Protein AF-A0A812RWU7-F1 (afdb_monomer_lite)

Foldseek 3Di:
DDDDDDDDDDDDDDDDDDPPDPPPPVVVVVVVVVVVVVVVPPPPPPPDPQPAAELDLFQWKWWFKKQLLLADDQSNFDAIAGQATATRPPPRYPHFQAAAPDLDFDQFADPRHCRGPLNVDSVSRNVSSCCRSVRGVRRQQANYNVRRRVLSSVQVPVLRVQSRVQVVVDSDLVSSVVSCVVVVFAFSDADPNSRMTITIKGWEADPVRGTRMHGDHSVCSCPPRNYPPPDPDPDDQPDPAFAADPPDWTAFDDWQVSCPPHHQFRIAPNSRTTHNDDPPPPD

Radius of gyration: 32.07 Å; chains: 1; bounding box: 105×78×92 Å

Secondary structure (DSSP, 8-state):
------------------SSSSSSSHHHHHHHHHHHHHTTSSS--S----PPB--TT-SEEEEEEEE-SBSSGGGB-SS-EEEEEEE--TTTBS---B--S--PPPSS--GGGTTSGGGGSHHHHHHHHHHIIIIIGGGB--SSHHHHHHHHHHHHHHHHHHHHHHHTT---HHHHHHHHHHTT--EEEEETTTTEEEEEEEEEE-TTS-EEEEE--GGGHHHHS----------PPPPTT----TTS--SB-SSGGGGTTSTT--EE-SSSBEESPPP----

Sequence (283 aa):
MVQAVAPNGNPAWRRRICVFCSAAIVLVSATILGVVIWEAQNADDSETMKKPMSCGSAALCGVLALESGLGSGLYHHAEPSVHGLWPETPPYGSSRCIHPKSKVAPSSLPSCYRNQEAAKDPEHEKEFVDHEWTKHGSCAGTSNGKNYFQQICNMSEEPLKVIAAGLKKSHDLHALVSELENSNFSVHEIDPEFGQIMLSACAVADANGNYVWKLVAEANFNESCSSGGPTPSPPAPPTPGASCQAGLRGPTCQTDADCKNVAGCVRCAHSGYCTDQPISVVV

pLDDT: mean 81.94, std 20.7, range [36.47, 98.88]

Structure (mmCIF, N/CA/C/O backbone):
data_AF-A0A812RWU7-F1
#
_entry.id   AF-A0A812RWU7-F1
#
loop_
_atom_site.group_PDB
_atom_site.id
_atom_site.type_symbol
_atom_site.label_atom_id
_atom_site.label_alt_id
_atom_site.label_comp_id
_atom_site.label_asym_id
_atom_site.label_entity_id
_atom_site.label_seq_id
_atom_site.pdbx_PDB_ins_code
_atom_site.Cartn_x
_atom_site.Cartn_y
_atom_site.Cartn_z
_atom_site.occupancy
_atom_site.B_iso_or_equiv
_atom_site.auth_seq_id
_atom_site.auth_comp_id
_atom_site.auth_asym_id
_atom_site.auth_atom_id
_atom_site.pdbx_PDB_model_num
ATOM 1 N N . MET A 1 1 ? -71.326 -58.576 69.550 1.00 44.56 1 MET A N 1
ATOM 2 C CA . MET A 1 1 ? -70.207 -58.402 68.600 1.00 44.56 1 MET A CA 1
ATOM 3 C C . MET A 1 1 ? -69.945 -56.915 68.484 1.00 44.56 1 MET A C 1
ATOM 5 O O . MET A 1 1 ? -70.886 -56.155 68.308 1.00 44.56 1 MET A O 1
ATOM 9 N N . VAL A 1 2 ? -68.711 -56.527 68.782 1.00 36.47 2 VAL A N 1
ATOM 10 C CA . VAL A 1 2 ? -68.264 -55.162 69.081 1.00 36.47 2 VAL A CA 1
ATOM 11 C C . VAL A 1 2 ? -67.662 -54.536 67.827 1.00 36.47 2 VAL A C 1
ATOM 13 O O . VAL A 1 2 ? -66.992 -55.245 67.087 1.00 36.47 2 VAL A O 1
ATOM 16 N N . GLN A 1 3 ? -67.858 -53.220 67.697 1.00 37.31 3 GLN A N 1
ATOM 17 C CA . GLN A 1 3 ? -66.973 -52.175 67.145 1.00 37.31 3 GLN A CA 1
ATOM 18 C C . GLN A 1 3 ? -67.728 -51.281 66.153 1.00 37.31 3 GLN A C 1
ATOM 20 O O . GLN A 1 3 ? -68.468 -51.784 65.321 1.00 37.31 3 GLN A O 1
ATOM 25 N N . ALA A 1 4 ? -67.520 -49.971 66.068 1.00 39.91 4 ALA A N 1
ATOM 26 C CA . ALA A 1 4 ? -67.162 -48.862 66.964 1.00 39.91 4 ALA A CA 1
ATOM 27 C C . ALA A 1 4 ? -67.015 -47.653 66.014 1.00 39.91 4 ALA A C 1
ATOM 29 O O . ALA A 1 4 ? -66.612 -47.804 64.863 1.00 39.91 4 ALA A O 1
ATOM 30 N N . VAL A 1 5 ? -67.382 -46.468 66.490 1.00 51.12 5 VAL A N 1
ATOM 31 C CA . VAL A 1 5 ?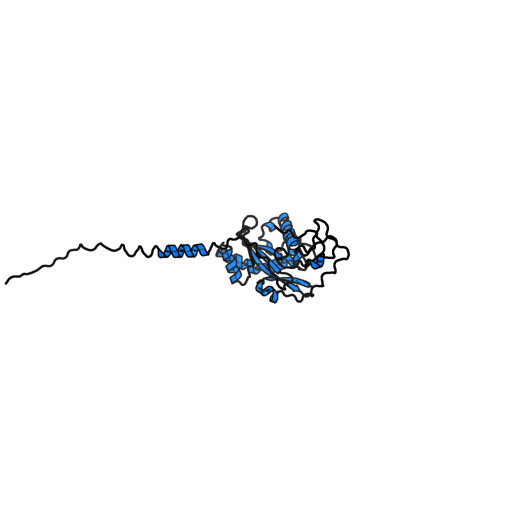 -67.540 -45.218 65.731 1.00 51.12 5 VAL A CA 1
ATOM 32 C C . VAL A 1 5 ? -66.280 -44.335 65.812 1.00 51.12 5 VAL A C 1
ATOM 34 O O . VAL A 1 5 ? -65.762 -44.185 66.913 1.00 51.12 5 VAL A O 1
ATOM 37 N N . ALA A 1 6 ? -65.920 -43.684 64.682 1.00 41.06 6 ALA A N 1
ATOM 38 C CA . ALA A 1 6 ? -65.148 -42.421 64.497 1.00 41.06 6 ALA A CA 1
ATOM 39 C C . ALA A 1 6 ? -63.687 -42.359 65.055 1.00 41.06 6 ALA A C 1
ATOM 41 O O . ALA A 1 6 ? -63.347 -43.206 65.873 1.00 41.06 6 ALA A O 1
ATOM 42 N N . PRO A 1 7 ? -62.797 -41.390 64.678 1.00 51.81 7 PRO A N 1
ATOM 43 C CA . PRO A 1 7 ? -63.091 -40.056 64.127 1.00 51.81 7 PRO A CA 1
ATOM 44 C C . PRO A 1 7 ? -62.123 -39.436 63.084 1.00 51.81 7 PRO A C 1
ATOM 46 O O . PRO A 1 7 ? -61.056 -39.947 62.754 1.00 51.81 7 PRO A O 1
ATOM 49 N N . ASN A 1 8 ? -62.544 -38.250 62.624 1.00 46.44 8 ASN A N 1
ATOM 50 C CA . ASN A 1 8 ? -61.752 -37.181 62.013 1.00 46.44 8 ASN A CA 1
ATOM 51 C C . ASN A 1 8 ? -60.437 -36.901 62.757 1.00 46.44 8 ASN A C 1
ATOM 53 O O . ASN A 1 8 ? -60.432 -36.715 63.973 1.00 46.44 8 ASN A O 1
ATOM 57 N N . GLY A 1 9 ? -59.357 -36.727 61.997 1.00 39.16 9 GLY A N 1
ATOM 58 C CA . GLY A 1 9 ? -58.088 -36.208 62.493 1.00 39.16 9 GLY A CA 1
ATOM 59 C C . GLY A 1 9 ? -57.216 -35.734 61.338 1.00 39.16 9 GLY A C 1
ATOM 60 O O . GLY A 1 9 ? -56.693 -36.539 60.577 1.00 39.16 9 GLY A O 1
ATOM 61 N N . ASN A 1 10 ? -57.069 -34.419 61.213 1.00 47.62 10 ASN A N 1
ATOM 62 C CA . ASN A 1 10 ? -56.035 -33.791 60.403 1.00 47.62 10 ASN A CA 1
ATOM 63 C C . ASN A 1 10 ? -54.772 -33.666 61.271 1.00 47.62 10 ASN A C 1
ATOM 65 O O . ASN A 1 10 ? -54.868 -33.123 62.375 1.00 47.62 10 ASN A O 1
ATOM 69 N N . PRO A 1 11 ? -53.602 -34.115 60.795 1.00 49.72 11 PRO A N 1
ATOM 70 C CA . PRO A 1 11 ? -52.379 -33.450 61.198 1.00 49.72 11 PRO A CA 1
ATOM 71 C C . PRO A 1 11 ? -51.493 -33.139 59.989 1.00 49.72 11 PRO A C 1
ATOM 73 O O . PRO A 1 11 ? -50.967 -34.016 59.301 1.00 49.72 11 PRO A O 1
ATOM 76 N N . ALA A 1 12 ? -51.244 -31.839 59.821 1.00 50.44 12 ALA A N 1
ATOM 77 C CA . ALA A 1 12 ? -49.951 -31.344 59.378 1.00 50.44 12 ALA A CA 1
ATOM 78 C C . ALA A 1 12 ? -48.824 -32.089 60.122 1.00 50.44 12 ALA A C 1
ATOM 80 O O . ALA A 1 12 ? -49.020 -32.518 61.254 1.00 50.44 12 ALA A O 1
ATOM 81 N N . TRP A 1 13 ? -47.647 -32.176 59.496 1.00 47.91 13 TRP A N 1
ATOM 82 C CA . TRP A 1 13 ? -46.439 -32.905 59.926 1.00 47.91 13 TRP A CA 1
ATOM 83 C C . TRP A 1 13 ? -46.302 -34.334 59.382 1.00 47.91 13 TRP A C 1
ATOM 85 O O . TRP A 1 13 ? -46.465 -35.312 60.102 1.00 47.91 13 TRP A O 1
ATOM 95 N N . ARG A 1 14 ? -45.865 -34.444 58.117 1.00 43.34 14 ARG A N 1
ATOM 96 C CA . ARG A 1 14 ? -44.733 -35.295 57.680 1.00 43.34 14 ARG A CA 1
ATOM 97 C C . ARG A 1 14 ? -44.538 -35.174 56.167 1.00 43.34 14 ARG A C 1
ATOM 99 O O . ARG A 1 14 ? -45.363 -35.657 55.405 1.00 43.34 14 ARG A O 1
ATOM 106 N N . ARG A 1 15 ? -43.416 -34.553 55.782 1.00 44.62 15 ARG A N 1
ATOM 107 C CA . ARG A 1 15 ? -42.550 -34.799 54.601 1.00 44.62 15 ARG A CA 1
ATOM 108 C C . ARG A 1 15 ? -41.834 -33.500 54.205 1.00 44.62 15 ARG A C 1
ATOM 110 O O . ARG A 1 15 ? -42.039 -32.937 53.142 1.00 44.62 15 ARG A O 1
ATOM 117 N N . ARG A 1 16 ? -40.941 -33.040 55.085 1.00 52.56 16 ARG A N 1
ATOM 118 C CA . ARG A 1 16 ? -39.633 -32.562 54.625 1.00 52.56 16 ARG A CA 1
ATOM 119 C C . ARG A 1 16 ? -38.790 -33.820 54.493 1.00 52.56 16 ARG A C 1
ATOM 121 O O . ARG A 1 16 ? -38.654 -34.503 55.499 1.00 52.56 16 ARG A O 1
ATOM 128 N N . ILE A 1 17 ? -38.344 -34.150 53.287 1.00 50.97 17 ILE A N 1
ATOM 129 C CA . ILE A 1 17 ? -37.172 -34.973 52.938 1.00 50.97 17 ILE A CA 1
ATOM 130 C C . ILE A 1 17 ? -37.224 -35.157 51.411 1.00 50.97 17 ILE A C 1
ATOM 132 O O . ILE A 1 17 ? -38.275 -35.485 50.868 1.00 50.97 17 ILE A O 1
ATOM 136 N N . CYS A 1 18 ? -36.076 -34.924 50.768 1.00 43.62 18 CYS A N 1
ATOM 137 C CA . CYS A 1 18 ? -35.767 -35.094 49.339 1.00 43.62 18 CYS A CA 1
ATOM 138 C C . CYS A 1 18 ? -36.104 -33.930 48.381 1.00 43.62 18 CYS A C 1
ATOM 140 O O . CYS A 1 18 ? -36.808 -34.113 47.399 1.00 43.62 18 CYS A O 1
ATOM 142 N N . VAL A 1 19 ? -35.488 -32.758 48.599 1.00 48.00 19 VAL A N 1
ATOM 143 C CA . VAL A 1 19 ? -35.219 -31.750 47.534 1.00 48.00 19 VAL A CA 1
ATOM 144 C C . VAL A 1 19 ? -33.703 -31.618 47.257 1.00 48.00 19 VAL A C 1
ATOM 146 O O . VAL A 1 19 ? -33.245 -30.680 46.627 1.00 48.00 19 VAL A O 1
ATOM 149 N N . PHE A 1 20 ? -32.882 -32.585 47.684 1.00 45.19 20 PHE A N 1
ATOM 150 C CA . PHE A 1 20 ? -31.414 -32.504 47.570 1.00 45.19 20 PHE A CA 1
ATOM 151 C C . PHE A 1 20 ? -30.767 -33.683 46.829 1.00 45.19 20 PHE A C 1
ATOM 153 O O . PHE A 1 20 ? -29.688 -34.126 47.201 1.00 45.19 20 PHE A O 1
ATOM 160 N N . CYS A 1 21 ? -31.392 -34.206 45.769 1.00 42.50 21 CYS A N 1
ATOM 161 C CA . CYS A 1 21 ? -30.742 -35.217 44.913 1.00 42.50 21 CYS A CA 1
ATOM 162 C C . CYS A 1 21 ? -30.837 -34.972 43.398 1.00 42.50 21 CYS A C 1
ATOM 164 O O . CYS A 1 21 ? -30.379 -35.814 42.639 1.00 42.50 21 CYS A O 1
ATOM 166 N N . SER A 1 22 ? -31.331 -33.815 42.941 1.00 46.38 22 SER A N 1
ATOM 167 C CA . SER A 1 22 ? -31.358 -33.494 41.498 1.00 46.38 22 SER A CA 1
ATOM 168 C C . SER A 1 22 ? -30.458 -32.322 41.093 1.00 46.38 22 SER A C 1
ATOM 170 O O . SER A 1 22 ? -30.330 -32.043 39.908 1.00 46.38 22 SER A O 1
ATOM 172 N N . ALA A 1 23 ? -29.790 -31.657 42.041 1.00 44.09 23 ALA A N 1
ATOM 173 C CA . ALA A 1 23 ? -28.912 -30.517 41.747 1.00 44.09 23 ALA A CA 1
ATOM 174 C C . ALA A 1 23 ? -27.428 -30.893 41.557 1.00 44.09 23 ALA A C 1
ATOM 176 O O . ALA A 1 23 ? -26.644 -30.064 41.111 1.00 44.09 23 ALA A O 1
ATOM 177 N N . ALA A 1 24 ? -27.025 -32.133 41.862 1.00 46.09 24 ALA A N 1
ATOM 178 C CA . ALA A 1 24 ? -25.613 -32.533 41.832 1.00 46.09 24 ALA A CA 1
ATOM 179 C C . ALA A 1 24 ? -25.139 -33.131 40.490 1.00 46.09 24 ALA A C 1
ATOM 181 O O . ALA A 1 24 ? -23.940 -33.269 40.289 1.00 46.09 24 ALA A O 1
ATOM 182 N N . ILE A 1 25 ? -26.043 -33.461 39.557 1.00 45.03 25 ILE A N 1
ATOM 183 C CA . ILE A 1 25 ? -25.668 -34.083 38.266 1.00 45.03 25 ILE A CA 1
ATOM 184 C C . ILE A 1 25 ? -25.582 -33.053 37.121 1.00 45.03 25 ILE A C 1
ATOM 186 O O . ILE A 1 25 ? -24.854 -33.257 36.152 1.00 45.03 25 ILE A O 1
ATOM 190 N N . VAL A 1 26 ? -26.228 -31.888 37.246 1.00 42.12 26 VAL A N 1
ATOM 191 C CA . VAL A 1 26 ? -26.187 -30.845 36.199 1.00 42.12 26 VAL A CA 1
ATOM 192 C C . VAL A 1 26 ? -24.926 -29.967 36.289 1.00 42.12 26 VAL A C 1
ATOM 194 O O . VAL A 1 26 ? -24.483 -29.423 35.283 1.00 42.12 26 VAL A O 1
ATOM 197 N N . LEU A 1 27 ? -24.277 -29.884 37.456 1.00 40.78 27 LEU A N 1
ATOM 198 C CA . LEU A 1 27 ? -23.109 -29.014 37.666 1.00 40.78 27 LEU A CA 1
ATOM 199 C C . LEU A 1 27 ? -21.762 -29.602 37.213 1.00 40.78 27 LEU A C 1
ATOM 201 O O . LEU A 1 27 ? -20.815 -28.846 37.037 1.00 40.78 27 LEU A O 1
ATOM 205 N N . VAL A 1 28 ? -21.665 -30.915 36.977 1.00 44.88 28 VAL A N 1
ATOM 206 C CA . VAL A 1 28 ? -20.410 -31.551 36.517 1.00 44.88 28 VAL A CA 1
ATOM 207 C C . VAL A 1 28 ? -20.332 -31.632 34.983 1.00 44.88 28 VAL A C 1
ATOM 209 O O . VAL A 1 28 ? -19.251 -31.727 34.415 1.00 44.88 28 VAL A O 1
ATOM 212 N N . SER A 1 29 ? -21.468 -31.522 34.288 1.00 44.19 29 SER A N 1
ATOM 213 C CA . SER A 1 29 ? -21.519 -31.621 32.820 1.00 44.19 29 SER A CA 1
ATOM 214 C C . SER A 1 29 ? -21.200 -30.292 32.118 1.00 44.19 29 SER A C 1
ATOM 216 O O . SER A 1 29 ? -20.668 -30.288 31.012 1.00 44.19 29 SER A O 1
ATOM 218 N N . ALA A 1 30 ? -21.491 -29.156 32.762 1.00 45.88 30 ALA A N 1
ATOM 219 C CA . ALA A 1 30 ? -21.254 -27.825 32.195 1.00 45.88 30 ALA A CA 1
ATOM 220 C C . ALA A 1 30 ? -19.789 -27.364 32.312 1.00 45.88 30 ALA A C 1
ATOM 222 O O . ALA A 1 30 ? -19.320 -26.587 31.486 1.00 45.88 30 ALA A O 1
ATOM 223 N N . THR A 1 31 ? -19.043 -27.861 33.300 1.00 46.97 31 THR A N 1
ATOM 224 C CA . THR A 1 31 ? -17.625 -27.521 33.480 1.00 46.97 31 THR A CA 1
ATOM 225 C C . THR A 1 31 ? -16.717 -28.307 32.538 1.00 46.97 31 THR A C 1
ATOM 227 O O . THR A 1 31 ? -15.771 -27.736 32.010 1.00 46.97 31 THR A O 1
ATOM 230 N N . ILE A 1 32 ? -17.032 -29.571 32.239 1.00 46.03 32 ILE A N 1
ATOM 231 C CA . ILE A 1 32 ? -16.231 -30.382 31.306 1.00 46.03 32 ILE A CA 1
ATOM 232 C C . ILE A 1 32 ? -16.418 -29.907 29.853 1.00 46.03 32 ILE A C 1
ATOM 234 O O . ILE A 1 32 ? -15.440 -29.845 29.117 1.00 46.03 32 ILE A O 1
ATOM 238 N N . LEU A 1 33 ? -17.622 -29.478 29.443 1.00 41.91 33 LEU A N 1
ATOM 239 C CA . LEU A 1 33 ? -17.806 -28.847 28.124 1.00 41.91 33 LEU A CA 1
ATOM 240 C C . LEU A 1 33 ? -17.191 -27.438 28.046 1.00 41.91 33 LEU A C 1
ATOM 242 O O . LEU A 1 33 ? -16.681 -27.062 26.997 1.00 41.91 33 LEU A O 1
ATOM 246 N N . GLY A 1 34 ? -17.220 -26.664 29.136 1.00 42.09 34 GLY A N 1
ATOM 247 C CA . GLY A 1 34 ? -16.633 -25.320 29.173 1.00 42.09 34 GLY A CA 1
ATOM 248 C C . GLY A 1 34 ? -15.104 -25.314 29.081 1.00 42.09 34 GLY A C 1
ATOM 249 O O . GLY A 1 34 ? -14.543 -24.443 28.427 1.00 42.09 34 GLY A O 1
ATOM 250 N N . VAL A 1 35 ? -14.431 -26.305 29.676 1.00 45.81 35 VAL A N 1
ATOM 251 C CA . VAL A 1 35 ? -12.963 -26.436 29.600 1.00 45.81 35 VAL A CA 1
ATOM 252 C C . VAL A 1 35 ? -12.520 -26.917 28.212 1.00 45.81 35 VAL A C 1
ATOM 254 O O . VAL A 1 35 ? -11.591 -26.353 27.645 1.00 45.81 35 VAL A O 1
ATOM 257 N N . VAL A 1 36 ? -13.248 -27.862 27.603 1.00 44.03 36 VAL A N 1
ATOM 258 C CA . VAL A 1 36 ? -12.905 -28.395 26.269 1.00 44.03 36 VAL A CA 1
ATOM 259 C C . VAL A 1 36 ? -13.154 -27.370 25.149 1.00 44.03 36 VAL A C 1
ATOM 261 O O . VAL A 1 36 ? -12.464 -27.398 24.134 1.00 44.03 36 VAL A O 1
ATOM 264 N N . ILE A 1 37 ? -14.104 -26.439 25.315 1.00 46.56 37 ILE A N 1
ATOM 265 C CA . ILE A 1 37 ? -14.346 -25.364 24.331 1.00 46.56 37 ILE A CA 1
ATOM 266 C C . ILE A 1 37 ? -13.348 -24.204 24.501 1.00 46.56 37 ILE A C 1
ATOM 268 O O . ILE A 1 37 ? -12.997 -23.569 23.510 1.00 46.56 37 ILE A O 1
ATOM 272 N N . TRP A 1 38 ? -12.834 -23.952 25.711 1.00 40.28 38 TRP A N 1
ATOM 273 C CA . TRP A 1 38 ? -11.862 -22.874 25.936 1.00 40.28 38 TRP A CA 1
ATOM 274 C C . TRP A 1 38 ? -10.438 -23.241 25.476 1.00 40.28 38 TRP A C 1
ATOM 276 O O . TRP A 1 38 ? -9.701 -22.382 24.999 1.00 40.28 38 TRP A O 1
ATOM 286 N N . GLU A 1 39 ? -10.053 -24.519 25.528 1.00 42.12 39 GLU A N 1
ATOM 287 C CA . GLU A 1 39 ? -8.730 -24.966 25.056 1.00 42.12 39 GLU A CA 1
ATOM 288 C C . GLU A 1 39 ? -8.605 -25.046 23.524 1.00 42.12 39 GLU A C 1
ATOM 290 O O . GLU A 1 39 ? -7.492 -25.065 23.006 1.00 42.12 39 GLU A O 1
ATOM 295 N N . ALA A 1 40 ? -9.713 -25.010 22.776 1.00 43.66 40 ALA A N 1
ATOM 296 C CA . ALA A 1 40 ? -9.679 -25.022 21.310 1.00 43.66 40 ALA A CA 1
ATOM 297 C C . ALA A 1 40 ? -9.405 -23.643 20.671 1.00 43.66 40 ALA A C 1
ATOM 299 O O . ALA A 1 40 ? -9.210 -23.574 19.461 1.00 43.66 40 ALA A O 1
ATOM 300 N N . GLN A 1 41 ? -9.390 -22.552 21.448 1.00 45.72 41 GLN A N 1
ATOM 301 C CA . GLN A 1 41 ? -9.174 -21.190 20.929 1.00 45.72 41 GLN A CA 1
ATOM 302 C C . GLN A 1 41 ? -7.757 -20.641 21.151 1.00 45.72 41 GLN A C 1
ATOM 304 O O . GLN A 1 41 ? -7.439 -19.600 20.596 1.00 45.72 41 GLN A O 1
ATOM 309 N N . ASN A 1 42 ? -6.899 -21.332 21.908 1.00 47.75 42 ASN A N 1
ATOM 310 C CA . ASN A 1 42 ? -5.575 -20.819 22.302 1.00 47.75 42 ASN A CA 1
ATOM 311 C C . ASN A 1 42 ? -4.399 -21.621 21.710 1.00 47.75 42 ASN A C 1
ATOM 313 O O . ASN A 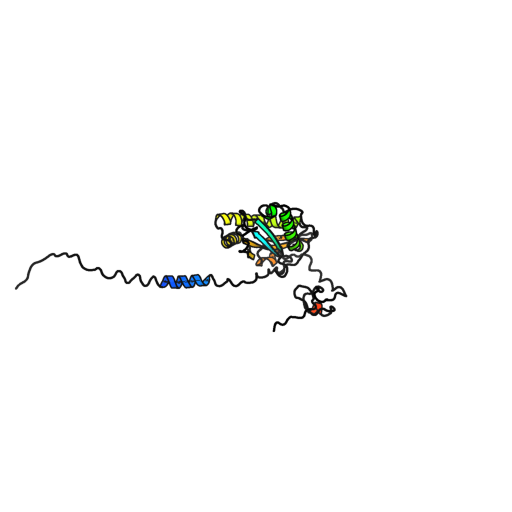1 42 ? -3.299 -21.600 22.255 1.00 47.75 42 ASN A O 1
ATOM 317 N N . ALA A 1 43 ? -4.628 -22.384 20.638 1.00 42.81 43 ALA A N 1
ATOM 318 C CA . ALA A 1 43 ? -3.630 -23.299 20.077 1.00 42.81 43 ALA A CA 1
ATOM 319 C C . ALA A 1 43 ? -2.979 -22.820 18.764 1.00 42.81 43 ALA A C 1
ATOM 321 O O . ALA A 1 43 ? -2.322 -23.629 18.116 1.00 42.81 43 ALA A O 1
ATOM 322 N N . ASP A 1 44 ? -3.123 -21.544 18.385 1.00 48.91 44 ASP A N 1
ATOM 323 C CA . ASP A 1 44 ? -2.516 -21.000 17.154 1.00 48.91 44 ASP A CA 1
ATOM 324 C C . ASP A 1 44 ? -1.664 -19.732 17.377 1.00 48.91 44 ASP A C 1
ATOM 326 O O . ASP A 1 44 ? -1.329 -19.031 16.432 1.00 48.91 44 ASP A O 1
ATOM 330 N N . ASP A 1 45 ? -1.223 -19.472 18.614 1.00 44.69 45 ASP A N 1
ATOM 331 C CA . ASP A 1 45 ? -0.256 -18.399 18.929 1.00 44.69 45 ASP A CA 1
ATOM 332 C C . ASP A 1 45 ? 1.205 -18.865 18.749 1.00 44.69 45 ASP A C 1
ATOM 334 O O . ASP A 1 45 ? 2.123 -18.455 19.463 1.00 44.69 45 ASP A O 1
ATOM 338 N N . SER A 1 46 ? 1.448 -19.765 17.793 1.00 46.06 46 SER A N 1
ATOM 339 C CA . SER A 1 46 ? 2.798 -19.934 17.266 1.00 46.06 46 SER A CA 1
ATOM 340 C C . SER A 1 46 ? 3.069 -18.708 16.409 1.00 46.06 46 SER A C 1
ATOM 342 O O . SER A 1 46 ? 2.331 -18.493 15.458 1.00 46.06 46 SER A O 1
ATOM 344 N N . GLU A 1 47 ? 4.121 -17.942 16.712 1.00 47.78 47 GLU A N 1
ATOM 345 C CA . GLU A 1 47 ? 4.702 -16.894 15.861 1.00 47.78 47 GLU A CA 1
ATOM 346 C C . GLU A 1 47 ? 5.001 -17.440 14.450 1.00 47.78 47 GLU A C 1
ATOM 348 O O . GLU A 1 47 ? 6.139 -17.742 14.079 1.00 47.78 47 GLU A O 1
ATOM 353 N N . THR A 1 48 ? 3.969 -17.631 13.634 1.00 44.94 48 THR A N 1
ATOM 354 C CA . THR A 1 48 ? 4.108 -17.949 12.229 1.00 44.94 48 THR A CA 1
ATOM 355 C C . THR A 1 48 ? 4.697 -16.704 11.615 1.00 44.94 48 THR A C 1
ATOM 357 O O . THR A 1 48 ? 4.028 -15.674 11.534 1.00 44.94 48 THR A O 1
ATOM 360 N N . MET A 1 49 ? 5.965 -16.783 11.208 1.00 51.28 49 MET A N 1
ATOM 361 C CA . MET A 1 49 ? 6.523 -15.804 10.288 1.00 51.28 49 MET A CA 1
ATOM 362 C C . MET A 1 49 ? 5.478 -15.540 9.204 1.00 51.28 49 MET A C 1
ATOM 364 O O . MET A 1 49 ? 5.040 -16.485 8.539 1.00 51.28 49 MET A O 1
ATOM 368 N N . LYS A 1 50 ? 5.049 -14.276 9.104 1.00 69.62 50 LYS A N 1
ATOM 369 C CA . LYS A 1 50 ? 4.058 -13.786 8.141 1.00 69.62 50 LYS A CA 1
ATOM 370 C C . LYS A 1 50 ? 4.343 -14.438 6.792 1.00 69.62 50 LYS A C 1
ATOM 372 O O . LYS A 1 50 ? 5.458 -14.336 6.272 1.00 69.62 50 LYS A O 1
ATOM 377 N N . LYS A 1 51 ? 3.390 -15.227 6.290 1.00 84.06 51 LYS A N 1
ATOM 378 C CA . LYS A 1 51 ? 3.602 -16.029 5.083 1.00 84.06 51 LYS A CA 1
ATOM 379 C C . LYS A 1 51 ? 3.861 -15.071 3.917 1.00 84.06 51 LYS A C 1
ATOM 381 O O . LYS A 1 51 ? 2.985 -14.259 3.639 1.00 84.06 51 LYS A O 1
ATOM 386 N N . PRO A 1 52 ? 4.986 -15.203 3.190 1.00 93.19 52 PRO A N 1
ATOM 387 C CA . PRO A 1 52 ? 5.251 -14.323 2.066 1.00 93.19 52 PRO A CA 1
ATOM 388 C C . PRO A 1 52 ? 4.129 -14.350 1.021 1.00 93.19 52 PRO A C 1
ATOM 390 O O . PRO A 1 52 ? 3.631 -15.430 0.672 1.00 93.19 52 PRO A O 1
ATOM 393 N N . MET A 1 53 ? 3.768 -13.186 0.479 1.00 95.25 53 MET A N 1
ATOM 394 C CA . MET A 1 53 ? 2.684 -13.071 -0.497 1.00 95.25 53 MET A CA 1
ATOM 395 C C . MET A 1 53 ? 3.045 -13.746 -1.830 1.00 95.25 53 MET A C 1
ATOM 397 O O . MET A 1 53 ? 4.107 -13.517 -2.432 1.00 95.25 53 MET A O 1
ATOM 401 N N . SER A 1 54 ? 2.125 -14.568 -2.343 1.00 95.12 54 SER A N 1
ATOM 402 C CA . SER A 1 54 ? 2.274 -15.210 -3.651 1.00 95.12 54 SER A CA 1
ATOM 403 C C . SER A 1 54 ? 1.531 -14.421 -4.727 1.00 95.12 54 SER A C 1
ATOM 405 O O . SER A 1 54 ? 0.308 -14.462 -4.804 1.00 95.12 54 SER A O 1
ATOM 407 N N . CYS A 1 55 ? 2.261 -13.731 -5.606 1.00 95.12 55 CYS A N 1
ATOM 408 C CA . CYS A 1 55 ? 1.662 -12.939 -6.681 1.00 95.12 55 CYS A CA 1
ATOM 409 C C . CYS A 1 55 ? 1.113 -13.788 -7.837 1.00 95.12 55 CYS A C 1
ATOM 411 O O . CYS A 1 55 ? 0.442 -13.257 -8.724 1.00 95.12 55 CYS A O 1
ATOM 413 N N . GLY A 1 56 ? 1.431 -15.087 -7.877 1.00 92.50 56 GLY A N 1
ATOM 414 C CA . GLY A 1 56 ? 1.127 -15.939 -9.022 1.00 92.50 56 GLY A CA 1
ATOM 415 C C . GLY A 1 56 ? 1.716 -15.366 -10.316 1.00 92.50 56 GLY A C 1
ATOM 416 O O . GLY A 1 56 ? 2.924 -15.157 -10.413 1.00 92.50 56 GLY A O 1
ATOM 417 N N . SER A 1 57 ? 0.872 -15.111 -11.315 1.00 91.25 57 SER A N 1
ATOM 418 C CA . SER A 1 57 ? 1.259 -14.501 -12.594 1.00 91.25 57 SER A CA 1
ATOM 419 C C . SER A 1 57 ? 1.182 -12.971 -12.617 1.00 91.25 57 SER A C 1
ATOM 421 O O . SER A 1 57 ? 1.543 -12.364 -13.631 1.00 91.25 57 SER A O 1
ATOM 423 N N . ALA A 1 58 ? 0.737 -12.319 -11.538 1.00 95.06 58 ALA A N 1
ATOM 424 C CA . ALA A 1 58 ? 0.779 -10.865 -11.450 1.00 95.06 58 ALA A CA 1
ATOM 425 C C . ALA A 1 58 ? 2.235 -10.384 -11.367 1.00 95.06 58 ALA A C 1
ATOM 427 O O . ALA A 1 58 ? 3.026 -10.868 -10.561 1.00 95.06 58 ALA A O 1
ATOM 428 N N . ALA A 1 59 ? 2.599 -9.400 -12.194 1.00 94.44 59 ALA A N 1
ATOM 429 C CA . ALA A 1 59 ? 3.950 -8.838 -12.168 1.00 94.44 59 ALA A CA 1
ATOM 430 C C . ALA A 1 59 ? 4.220 -8.043 -10.880 1.00 94.44 59 ALA A C 1
ATOM 432 O O . ALA A 1 59 ? 5.353 -8.014 -10.401 1.00 94.44 59 ALA A O 1
ATOM 433 N N . LEU A 1 60 ? 3.175 -7.406 -10.350 1.00 97.38 60 LEU A N 1
ATOM 434 C CA . LEU A 1 60 ? 3.180 -6.656 -9.105 1.00 97.38 60 LEU A CA 1
ATOM 435 C C . LEU A 1 60 ? 1.987 -7.083 -8.255 1.00 97.38 60 LEU A C 1
ATOM 437 O O . LEU A 1 60 ? 0.839 -6.999 -8.699 1.00 97.38 60 LEU A O 1
ATOM 441 N N . CYS A 1 61 ? 2.270 -7.496 -7.027 1.00 98.25 61 CYS A N 1
ATOM 442 C CA . CYS A 1 61 ? 1.294 -7.610 -5.957 1.00 98.25 61 CYS A CA 1
ATOM 443 C C . CYS A 1 61 ? 1.844 -7.030 -4.654 1.00 98.25 61 CYS A C 1
ATOM 445 O O . CYS A 1 61 ? 3.044 -6.746 -4.541 1.00 98.25 61 CYS A O 1
ATOM 447 N N . GLY A 1 62 ? 0.956 -6.797 -3.701 1.00 98.38 62 GLY A N 1
ATOM 448 C CA . GLY A 1 62 ? 1.337 -6.392 -2.368 1.00 98.38 62 GLY A CA 1
ATOM 449 C C . GLY A 1 62 ? 0.156 -6.038 -1.487 1.00 98.38 62 GLY A C 1
ATOM 450 O O . GLY A 1 62 ? -0.958 -6.496 -1.740 1.00 98.38 62 GLY A O 1
ATOM 451 N N . VAL A 1 63 ? 0.395 -5.206 -0.478 1.00 98.69 63 VAL A N 1
ATOM 452 C CA . VAL A 1 63 ? -0.633 -4.811 0.489 1.00 98.69 63 VAL A CA 1
ATOM 453 C C . VAL A 1 63 ? -0.900 -3.313 0.484 1.00 98.69 63 VAL A C 1
ATOM 455 O O . VAL A 1 63 ? 0.022 -2.507 0.401 1.00 98.69 63 VAL A O 1
ATOM 458 N N . LEU A 1 64 ? -2.169 -2.931 0.610 1.00 98.88 64 LEU A N 1
ATOM 459 C CA . LEU A 1 64 ? -2.562 -1.602 1.071 1.00 98.88 64 LEU A CA 1
ATOM 460 C C . LEU A 1 64 ? -2.661 -1.647 2.602 1.00 98.88 64 LEU A C 1
ATOM 462 O O . LEU A 1 64 ? -3.567 -2.290 3.130 1.00 98.88 64 LEU A O 1
ATOM 466 N N . ALA A 1 65 ? -1.749 -0.969 3.294 1.00 98.44 65 ALA A N 1
ATOM 467 C CA . ALA A 1 65 ? -1.722 -0.873 4.748 1.00 98.44 65 ALA A CA 1
ATOM 468 C C . ALA A 1 65 ? -2.568 0.315 5.229 1.00 98.44 65 ALA A C 1
ATOM 470 O O . ALA A 1 65 ? -2.349 1.467 4.831 1.00 98.44 65 ALA A O 1
ATOM 471 N N . LEU A 1 66 ? -3.542 0.022 6.089 1.00 98.50 66 LEU A N 1
ATOM 472 C CA . LEU A 1 66 ? -4.447 0.991 6.701 1.00 98.50 66 LEU A CA 1
ATOM 473 C C . LEU A 1 66 ? -4.306 0.926 8.217 1.00 98.50 66 LEU A C 1
ATOM 475 O O . LEU A 1 66 ? -4.266 -0.157 8.793 1.00 98.50 66 LEU A O 1
ATOM 479 N N . GLU A 1 67 ? -4.283 2.076 8.871 1.00 97.81 67 GLU A N 1
ATOM 480 C CA . GLU A 1 67 ? -4.250 2.169 10.325 1.00 97.81 67 GLU A CA 1
ATOM 481 C C . GLU A 1 67 ? -5.668 2.341 10.854 1.00 97.81 67 GLU A C 1
ATOM 483 O O . GLU A 1 67 ? -6.413 3.222 10.421 1.00 97.81 67 GLU A O 1
ATOM 488 N N . SER A 1 68 ? -6.040 1.516 11.828 1.00 97.50 68 SER A N 1
ATOM 489 C CA . SER A 1 68 ? -7.340 1.632 12.493 1.00 97.50 68 SER A CA 1
ATOM 490 C C . SER A 1 68 ? -7.407 2.783 13.502 1.00 97.50 68 SER A C 1
ATOM 492 O O . SER A 1 68 ? -8.502 3.157 13.910 1.00 97.50 68 SER A O 1
ATOM 494 N N . GLY A 1 69 ? -6.255 3.306 13.936 1.00 96.06 69 GLY A N 1
ATOM 495 C CA . GLY A 1 69 ? -6.142 4.250 15.054 1.00 96.06 69 GLY A CA 1
ATOM 496 C C . GLY A 1 69 ? -6.138 3.591 16.438 1.00 96.06 69 GLY A C 1
ATOM 497 O O . GLY A 1 69 ? -5.923 4.259 17.449 1.00 96.06 69 GLY A O 1
ATOM 498 N N . LEU A 1 70 ? -6.326 2.267 16.504 1.00 96.44 70 LEU A N 1
ATOM 499 C CA . LEU A 1 70 ? -6.286 1.485 17.746 1.00 96.44 70 LEU A CA 1
ATOM 500 C C . LEU A 1 70 ? -4.860 1.126 18.195 1.00 96.44 70 LEU A C 1
ATOM 502 O O . LEU A 1 70 ? -4.697 0.514 19.249 1.00 96.44 70 LEU A O 1
ATOM 506 N N . GLY A 1 71 ? -3.845 1.482 17.402 1.00 94.56 71 GLY A N 1
ATOM 507 C CA . GLY A 1 71 ? -2.442 1.247 17.725 1.00 94.56 71 GLY A CA 1
ATOM 508 C C . GLY A 1 71 ? -1.938 2.130 18.869 1.00 94.56 71 GLY A C 1
ATOM 509 O O . GLY A 1 71 ? -2.700 2.794 19.577 1.00 94.56 71 GLY A O 1
ATOM 510 N N . SER A 1 72 ? -0.618 2.151 19.041 1.00 91.81 72 SER A N 1
ATOM 511 C CA . SER A 1 72 ? 0.069 2.978 20.037 1.00 91.81 72 SER A CA 1
ATOM 512 C C . SER A 1 72 ? 0.971 4.035 19.388 1.00 91.81 72 SER A C 1
ATOM 514 O O . SER A 1 72 ? 1.340 3.934 18.217 1.00 91.81 72 SER A O 1
ATOM 516 N N . GLY A 1 73 ? 1.340 5.073 20.145 1.00 90.75 73 GLY A N 1
ATOM 517 C CA . GLY A 1 73 ? 2.245 6.122 19.664 1.00 90.75 73 GLY A CA 1
ATOM 518 C C . GLY A 1 73 ? 1.700 6.841 18.426 1.00 90.75 73 GLY A C 1
ATOM 519 O O . GLY A 1 73 ? 0.588 7.357 18.462 1.00 90.75 73 GLY A O 1
ATOM 520 N N . LEU A 1 74 ? 2.479 6.859 17.338 1.00 89.81 74 LEU A N 1
ATOM 521 C CA . LEU A 1 74 ? 2.099 7.495 16.065 1.00 89.81 74 LEU A CA 1
ATOM 522 C C . LEU A 1 74 ? 0.912 6.811 15.365 1.00 89.81 74 LEU A C 1
ATOM 524 O O . LEU A 1 74 ? 0.278 7.426 14.517 1.00 89.81 74 LEU A O 1
ATOM 528 N N . TYR A 1 75 ? 0.599 5.572 15.747 1.00 92.75 75 TYR A N 1
ATOM 529 C CA . TYR A 1 75 ? -0.513 4.785 15.209 1.00 92.75 75 TYR A CA 1
ATOM 530 C C . TYR A 1 75 ? -1.801 4.928 16.032 1.00 92.75 75 TYR A C 1
ATOM 532 O O . TYR A 1 75 ? -2.804 4.272 15.742 1.00 92.75 75 TYR A O 1
ATOM 540 N N . HIS A 1 76 ? -1.765 5.738 17.096 1.00 93.31 76 HIS A N 1
ATOM 541 C CA . HIS A 1 76 ? -2.931 6.037 17.912 1.00 93.31 76 HIS A CA 1
ATOM 542 C C . HIS A 1 76 ? -3.571 7.350 17.464 1.00 93.31 76 HIS A C 1
ATOM 544 O O . HIS A 1 76 ? -3.066 8.435 17.756 1.00 93.31 76 HIS A O 1
ATOM 550 N N . HIS A 1 77 ? -4.714 7.258 16.797 1.00 92.62 77 HIS A N 1
ATOM 551 C CA . HIS A 1 77 ? -5.453 8.417 16.303 1.00 92.62 77 HIS A CA 1
ATOM 552 C C . HIS A 1 77 ? -6.957 8.134 16.270 1.00 92.62 77 HIS A C 1
ATOM 554 O O . HIS A 1 77 ? -7.412 7.001 16.397 1.00 92.62 77 HIS A O 1
ATOM 560 N N . ALA A 1 78 ? -7.756 9.201 16.203 1.00 92.44 78 ALA A N 1
ATOM 561 C CA . ALA A 1 78 ? -9.207 9.112 16.390 1.00 92.44 78 ALA A CA 1
ATOM 562 C C . ALA A 1 78 ? -9.968 8.586 15.161 1.00 92.44 78 ALA A C 1
ATOM 564 O O . ALA A 1 78 ? -11.105 8.137 15.289 1.00 92.44 78 ALA A O 1
ATOM 565 N N . GLU A 1 79 ? -9.372 8.691 13.977 1.00 94.56 79 GLU A N 1
ATOM 566 C CA . GLU A 1 79 ? -9.994 8.394 12.688 1.00 94.56 79 GLU A CA 1
ATOM 567 C C . GLU A 1 79 ? -9.035 7.512 11.893 1.00 94.56 79 GLU A C 1
ATOM 569 O O . GLU A 1 79 ? -7.864 7.878 11.795 1.00 94.56 79 GLU A O 1
ATOM 574 N N . PRO A 1 80 ? -9.498 6.419 11.265 1.00 96.94 80 PRO A N 1
ATOM 575 C CA . PRO A 1 80 ? -8.609 5.542 10.524 1.00 96.94 80 PRO A CA 1
ATOM 576 C C . PRO A 1 80 ? -7.916 6.296 9.383 1.00 96.94 80 PRO A C 1
ATOM 578 O O . PRO A 1 80 ? -8.455 7.253 8.807 1.00 96.94 80 PRO A O 1
ATOM 581 N N . SER A 1 81 ? -6.710 5.856 9.041 1.00 96.75 81 SER A N 1
ATOM 582 C CA . SER A 1 81 ? -5.822 6.570 8.127 1.00 96.75 81 SER A CA 1
ATOM 583 C C . SER A 1 81 ? -5.086 5.621 7.181 1.00 96.75 81 SER A C 1
ATOM 585 O O . SER A 1 81 ? -5.012 4.406 7.370 1.00 96.75 81 SER A O 1
ATOM 587 N N . VAL A 1 82 ? -4.550 6.193 6.106 1.00 97.19 82 VAL A N 1
ATOM 588 C CA . VAL A 1 82 ? -3.683 5.483 5.163 1.00 97.19 82 VAL A CA 1
ATOM 589 C C . VAL A 1 82 ? -2.273 5.417 5.723 1.00 97.19 82 VAL A C 1
ATOM 591 O O . VAL A 1 82 ? -1.711 6.478 5.982 1.00 97.19 82 VAL A O 1
ATOM 594 N N . HIS A 1 83 ? -1.671 4.231 5.792 1.00 97.12 83 HIS A N 1
ATOM 595 C CA . HIS A 1 83 ? -0.226 4.109 5.992 1.00 97.12 83 HIS A CA 1
ATOM 596 C C . HIS A 1 83 ? 0.489 4.098 4.636 1.00 97.12 83 HIS A C 1
ATOM 598 O O . HIS A 1 83 ? 1.239 5.012 4.307 1.00 97.12 83 HIS A O 1
ATOM 604 N N . GLY A 1 84 ? 0.198 3.122 3.775 1.00 97.50 84 GLY A N 1
ATOM 605 C CA . GLY A 1 84 ? 0.941 2.992 2.526 1.00 97.50 84 GLY A CA 1
ATOM 606 C C . GLY A 1 84 ? 0.494 1.848 1.633 1.00 97.50 84 GLY A C 1
ATOM 607 O O . GLY A 1 84 ? -0.458 1.131 1.926 1.00 97.50 84 GLY A O 1
ATOM 608 N N . LEU A 1 85 ? 1.189 1.696 0.509 1.00 98.62 85 LEU A N 1
ATOM 609 C CA . LEU A 1 85 ? 1.032 0.579 -0.417 1.00 98.62 85 LEU A CA 1
ATOM 610 C C . LEU A 1 85 ? 2.384 -0.084 -0.596 1.00 98.62 85 LEU A C 1
ATOM 612 O O . LEU A 1 85 ? 3.301 0.512 -1.151 1.00 98.62 85 LEU A O 1
ATOM 616 N N . TRP A 1 86 ? 2.510 -1.326 -0.171 1.00 98.50 86 TRP A N 1
ATOM 617 C CA . TRP A 1 86 ? 3.799 -1.986 -0.093 1.00 98.50 86 TRP A CA 1
ATOM 618 C C . TRP A 1 86 ? 3.829 -3.143 -1.082 1.00 98.50 86 TRP A C 1
ATOM 620 O O . TRP A 1 86 ? 3.183 -4.164 -0.851 1.00 98.50 86 TRP A O 1
ATOM 630 N N . PRO A 1 87 ? 4.542 -3.003 -2.218 1.00 98.38 87 PRO A N 1
ATOM 631 C CA . PRO A 1 87 ? 4.815 -4.139 -3.077 1.00 98.38 87 PRO A CA 1
ATOM 632 C C . PRO A 1 87 ? 5.543 -5.222 -2.278 1.00 98.38 87 PRO A C 1
ATOM 634 O O . PRO A 1 87 ? 6.629 -4.983 -1.744 1.00 98.38 87 PRO A O 1
ATOM 637 N N . GLU A 1 88 ? 4.965 -6.418 -2.239 1.00 97.75 88 GLU A N 1
ATOM 638 C CA . GLU A 1 88 ? 5.472 -7.566 -1.480 1.00 97.75 88 GLU A CA 1
ATOM 639 C C . GLU A 1 88 ? 6.619 -8.231 -2.253 1.00 97.75 88 GLU A C 1
ATOM 641 O O . GLU A 1 88 ? 6.508 -9.322 -2.818 1.00 97.75 88 GLU A O 1
ATOM 646 N N . THR A 1 89 ? 7.714 -7.487 -2.404 1.00 96.38 89 THR A N 1
ATOM 647 C CA . THR A 1 89 ? 8.961 -7.954 -3.026 1.00 96.38 89 THR A CA 1
ATOM 648 C C . THR A 1 89 ? 9.738 -8.854 -2.058 1.00 96.38 89 THR A C 1
ATOM 650 O O . THR A 1 89 ? 9.493 -8.798 -0.850 1.00 96.38 89 THR A O 1
ATOM 653 N N . PRO A 1 90 ? 10.691 -9.686 -2.526 1.00 92.81 90 PRO A N 1
ATOM 654 C CA . PRO A 1 90 ? 11.477 -10.527 -1.627 1.00 92.81 90 PRO A CA 1
ATOM 655 C C . PRO A 1 90 ? 12.153 -9.718 -0.500 1.00 92.81 90 PRO A C 1
ATOM 657 O O . PRO A 1 90 ? 12.739 -8.66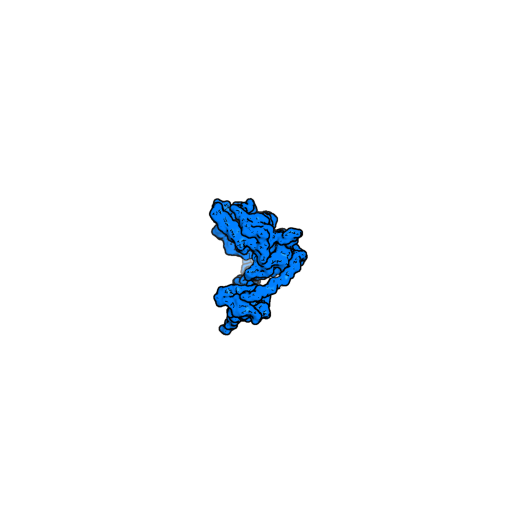9 -0.783 1.00 92.81 90 PRO A O 1
ATOM 660 N N . PRO A 1 91 ? 12.138 -10.200 0.759 1.00 93.50 91 PRO A N 1
ATOM 661 C CA . PRO A 1 91 ? 11.683 -11.526 1.200 1.00 93.50 91 PRO A CA 1
ATOM 662 C C . PRO A 1 91 ? 10.182 -11.634 1.529 1.00 93.50 91 PRO A C 1
ATOM 664 O O . PRO A 1 91 ? 9.731 -12.723 1.868 1.00 93.50 91 PRO A O 1
ATOM 667 N N . TYR A 1 92 ? 9.422 -10.543 1.446 1.00 93.44 92 TYR A N 1
ATOM 668 C CA . TYR A 1 92 ? 8.035 -10.478 1.917 1.00 93.44 92 TYR A CA 1
ATOM 669 C C . TYR A 1 92 ? 7.018 -11.046 0.915 1.00 93.44 92 TYR A C 1
ATOM 671 O O . TYR A 1 92 ? 5.919 -11.446 1.275 1.00 93.44 92 TYR A O 1
ATOM 679 N N . GLY A 1 93 ? 7.418 -11.217 -0.344 1.00 95.50 93 GLY A N 1
ATOM 680 C CA . GLY A 1 93 ? 6.625 -11.944 -1.323 1.00 95.50 93 GLY A CA 1
ATOM 681 C C . GLY A 1 93 ? 7.361 -12.188 -2.632 1.00 95.50 93 GLY A C 1
ATOM 682 O O . GLY A 1 93 ? 8.589 -12.128 -2.721 1.00 95.50 93 GLY A O 1
ATOM 683 N N . SER A 1 94 ? 6.584 -12.494 -3.665 1.00 95.88 94 SER A N 1
ATOM 684 C CA . SER A 1 94 ? 7.068 -12.804 -5.021 1.00 95.88 94 SER A CA 1
ATOM 685 C C . SER A 1 94 ? 6.851 -11.665 -6.023 1.00 95.88 94 SER A C 1
ATOM 687 O O . SER A 1 94 ? 7.033 -11.853 -7.228 1.00 95.88 94 SER A O 1
ATOM 689 N N . SER A 1 95 ? 6.493 -10.474 -5.536 1.00 96.88 95 SER A N 1
ATOM 690 C CA . SER A 1 95 ? 6.303 -9.286 -6.367 1.00 96.88 95 SER A CA 1
ATOM 691 C C . SER A 1 95 ? 7.625 -8.861 -6.991 1.00 96.88 95 SER A C 1
ATOM 693 O O . SER A 1 95 ? 8.684 -8.909 -6.358 1.00 96.88 95 SER A O 1
ATOM 695 N N . ARG A 1 96 ? 7.595 -8.425 -8.251 1.00 95.69 96 ARG A N 1
ATOM 696 C CA . ARG A 1 96 ? 8.786 -7.853 -8.886 1.00 95.69 96 ARG A CA 1
ATOM 697 C C . ARG A 1 96 ? 8.991 -6.436 -8.366 1.00 95.69 96 ARG A C 1
ATOM 699 O O . ARG A 1 96 ? 8.034 -5.713 -8.153 1.00 95.69 96 ARG A O 1
ATOM 706 N N . CYS A 1 97 ? 10.234 -5.976 -8.279 1.00 96.62 97 CYS A N 1
ATOM 707 C CA . CYS A 1 97 ? 10.472 -4.539 -8.187 1.00 96.62 97 CYS A CA 1
ATOM 708 C C . CYS A 1 97 ? 10.450 -3.938 -9.598 1.00 96.62 97 CYS A C 1
ATOM 710 O O . CYS A 1 97 ? 11.362 -4.185 -10.395 1.00 96.62 97 CYS A O 1
ATOM 712 N N . ILE A 1 98 ? 9.405 -3.176 -9.927 1.00 95.81 98 ILE A N 1
ATOM 713 C CA . ILE A 1 98 ? 9.315 -2.456 -11.203 1.00 95.81 98 ILE A CA 1
ATOM 714 C C . ILE A 1 98 ? 9.470 -0.971 -10.920 1.00 95.81 98 ILE A C 1
ATOM 716 O O . ILE A 1 98 ? 8.634 -0.361 -10.258 1.00 95.81 98 ILE A O 1
ATOM 720 N N . HIS A 1 99 ? 10.546 -0.378 -11.432 1.00 95.38 99 HIS A N 1
ATOM 721 C CA . HIS A 1 99 ? 10.809 1.029 -11.182 1.00 95.38 99 HIS A CA 1
ATOM 722 C C . HIS A 1 99 ? 9.840 1.943 -11.949 1.00 95.38 99 HIS A C 1
ATOM 724 O O . HIS A 1 99 ? 9.562 1.695 -13.127 1.00 95.38 99 HIS A O 1
ATOM 730 N N . PRO A 1 100 ? 9.387 3.041 -11.325 1.00 92.81 100 PRO A N 1
ATOM 731 C CA . PRO A 1 100 ? 8.645 4.088 -12.000 1.00 92.81 100 PRO A CA 1
ATOM 732 C C . PRO A 1 100 ? 9.528 4.805 -13.027 1.00 92.81 100 PRO A C 1
ATOM 734 O O . PRO A 1 100 ? 10.753 4.878 -12.888 1.00 92.81 100 PRO A O 1
ATOM 737 N N . LYS A 1 101 ? 8.904 5.392 -14.056 1.00 87.50 101 LYS A N 1
ATOM 738 C CA . LYS A 1 101 ? 9.625 6.156 -15.096 1.00 87.50 101 LYS A CA 1
ATOM 739 C C . LYS A 1 101 ? 10.366 7.355 -14.509 1.00 87.50 101 LYS A C 1
ATOM 741 O O . LYS A 1 101 ? 11.483 7.656 -14.922 1.00 87.50 101 LYS A O 1
ATOM 746 N N . SER A 1 102 ? 9.746 8.033 -13.545 1.00 89.81 102 SER A N 1
ATOM 747 C CA . SER A 1 102 ? 10.385 9.079 -12.749 1.00 89.81 102 SER A CA 1
ATOM 748 C C . SER A 1 102 ? 10.632 8.587 -11.330 1.00 89.81 102 SER A C 1
ATOM 750 O O . SER A 1 102 ? 9.721 8.076 -10.683 1.00 89.81 102 SER A O 1
ATOM 752 N N . LYS A 1 103 ? 11.849 8.815 -10.830 1.00 87.12 103 LYS A N 1
ATOM 753 C CA . LYS A 1 103 ? 12.270 8.475 -9.460 1.00 87.12 103 LYS A CA 1
ATOM 754 C C . LYS A 1 103 ? 11.984 9.580 -8.436 1.00 87.12 103 LYS A C 1
ATOM 756 O O . LYS A 1 103 ? 12.392 9.464 -7.286 1.00 87.12 103 LYS A O 1
ATOM 761 N N . VAL A 1 104 ? 11.331 10.663 -8.852 1.00 84.81 104 VAL A N 1
ATOM 762 C CA . VAL A 1 104 ? 11.091 11.835 -8.004 1.00 84.81 104 VAL A CA 1
ATOM 763 C C . VAL A 1 104 ? 9.892 11.581 -7.084 1.00 84.81 104 VAL A C 1
ATOM 765 O O . VAL A 1 104 ? 8.786 11.315 -7.570 1.00 84.81 104 VAL A O 1
ATOM 768 N N . ALA A 1 105 ? 10.125 11.680 -5.773 1.00 82.56 105 ALA A N 1
ATOM 769 C CA . ALA A 1 105 ? 9.084 11.698 -4.748 1.00 82.56 105 ALA A CA 1
ATOM 770 C C . ALA A 1 105 ? 8.215 12.963 -4.889 1.00 82.56 105 ALA A C 1
ATOM 772 O O . ALA A 1 105 ? 8.711 13.993 -5.360 1.00 82.56 105 ALA A O 1
ATOM 773 N N . PRO A 1 106 ? 6.929 12.938 -4.501 1.00 86.56 106 PRO A N 1
ATOM 774 C CA . PRO A 1 106 ? 6.177 14.178 -4.374 1.00 86.56 106 PRO A CA 1
ATOM 775 C C . PRO A 1 106 ? 6.757 15.036 -3.241 1.00 86.56 106 PRO A C 1
ATOM 777 O O . PRO A 1 106 ? 7.391 14.532 -2.323 1.00 86.56 106 PRO A O 1
ATOM 780 N N . SER A 1 107 ? 6.526 16.345 -3.299 1.00 83.00 107 SER A N 1
ATOM 781 C CA . SER A 1 107 ? 6.988 17.284 -2.270 1.00 83.00 107 SER A CA 1
ATOM 782 C C . SER A 1 107 ? 6.076 17.363 -1.041 1.00 83.00 107 SER A C 1
ATOM 784 O O . SER A 1 107 ? 6.410 18.081 -0.108 1.00 83.00 107 SER A O 1
ATOM 786 N N . SER A 1 108 ? 4.909 16.714 -1.073 1.00 83.12 108 SER A N 1
ATOM 787 C CA . SER A 1 108 ? 3.911 16.720 0.003 1.00 83.12 108 SER A CA 1
ATOM 788 C C . SER A 1 108 ? 2.966 15.524 -0.126 1.00 83.12 108 SER A C 1
ATOM 790 O O . SER A 1 108 ? 2.749 15.017 -1.239 1.00 83.12 108 SER A O 1
ATOM 792 N N . LEU A 1 109 ? 2.354 15.115 0.982 1.00 86.31 109 LEU A N 1
ATOM 793 C CA . LEU A 1 109 ? 1.335 14.072 0.998 1.00 86.31 109 LEU A CA 1
ATOM 794 C C . LEU A 1 109 ? 0.026 14.551 0.350 1.00 86.31 109 LEU A C 1
ATOM 796 O O . LEU A 1 109 ? -0.366 15.717 0.474 1.00 86.31 109 LEU A O 1
ATOM 800 N N . PRO A 1 110 ? -0.708 13.664 -0.343 1.00 89.06 110 PRO A N 1
ATOM 801 C CA . PRO A 1 110 ? -2.081 13.953 -0.732 1.00 89.06 110 PRO A CA 1
ATOM 802 C C . PRO A 1 110 ? -3.024 14.059 0.472 1.00 89.06 110 PRO A C 1
ATOM 804 O O . PRO A 1 110 ? -2.762 13.550 1.558 1.00 89.06 110 PRO A O 1
ATOM 807 N N . SER A 1 111 ? -4.208 14.634 0.251 1.00 88.31 111 SER A N 1
ATOM 808 C CA . SER A 1 111 ? -5.186 14.884 1.314 1.00 88.31 111 SER A CA 1
ATOM 809 C C . SER A 1 111 ? -5.722 13.643 2.032 1.00 88.31 111 SER A C 1
ATOM 811 O O . SER A 1 111 ? -6.239 13.790 3.134 1.00 88.31 111 SER A O 1
ATOM 813 N N . CYS A 1 112 ? -5.635 12.446 1.443 1.00 92.31 112 CYS A N 1
ATOM 814 C CA . CYS A 1 112 ? -6.093 11.222 2.111 1.00 92.31 112 CYS A CA 1
ATOM 815 C C . CYS A 1 112 ? -5.213 10.831 3.313 1.00 92.31 112 CYS A C 1
ATOM 817 O O . CYS A 1 112 ? -5.660 10.095 4.183 1.00 92.31 112 CYS A O 1
ATOM 819 N N . TYR A 1 113 ? -4.003 11.386 3.405 1.00 91.19 113 TYR A N 1
ATOM 820 C CA . TYR A 1 113 ? -3.090 11.196 4.528 1.00 91.19 113 TYR A CA 1
ATOM 821 C C . TYR A 1 113 ? -3.290 12.219 5.652 1.00 91.19 113 TYR A C 1
ATOM 823 O O . TYR A 1 113 ? -2.530 12.225 6.606 1.00 91.19 113 TYR A O 1
ATOM 831 N N . ARG A 1 114 ? -4.288 13.111 5.583 1.00 79.19 114 ARG A N 1
ATOM 832 C CA . ARG A 1 114 ? -4.440 14.212 6.561 1.00 79.19 114 ARG A CA 1
ATOM 833 C C . ARG A 1 114 ? -4.619 13.766 8.013 1.00 79.19 114 ARG A C 1
ATOM 835 O O . ARG A 1 114 ? -4.362 14.564 8.905 1.00 79.19 114 ARG A O 1
ATOM 842 N N . ASN A 1 115 ? -5.066 12.533 8.231 1.00 79.38 115 ASN A N 1
ATOM 843 C CA . ASN A 1 115 ? -5.227 11.963 9.567 1.00 79.38 115 ASN A CA 1
ATOM 844 C C . ASN A 1 115 ? -3.934 11.326 10.103 1.00 79.38 115 ASN A C 1
ATOM 846 O O . ASN A 1 115 ? -3.909 10.912 11.254 1.00 79.38 115 ASN A O 1
ATOM 850 N N . GLN A 1 116 ? -2.870 11.264 9.296 1.00 82.06 116 GLN A N 1
ATOM 851 C CA . GLN A 1 116 ? -1.568 10.795 9.749 1.00 82.06 116 GLN A CA 1
ATOM 852 C C . GLN A 1 116 ? -0.944 11.772 10.737 1.00 82.06 116 GLN A C 1
ATOM 854 O O . GLN A 1 116 ? -0.889 12.977 10.481 1.00 82.06 116 GLN A O 1
ATOM 859 N N . GLU A 1 117 ? -0.392 11.243 11.827 1.00 82.31 117 GLU A N 1
ATOM 860 C CA . GLU A 1 117 ? 0.384 12.044 12.778 1.00 82.31 117 GLU A CA 1
ATOM 861 C C . GLU A 1 117 ? 1.576 12.722 12.088 1.00 82.31 117 GLU A C 1
ATOM 863 O O . GLU A 1 117 ? 1.851 13.894 12.345 1.00 82.31 117 GLU A O 1
ATOM 868 N N . ALA A 1 118 ? 2.207 12.039 11.125 1.00 77.62 118 ALA A N 1
ATOM 869 C CA . ALA A 1 118 ? 3.286 12.600 10.315 1.00 77.62 118 ALA A CA 1
ATOM 870 C C . ALA A 1 118 ? 2.866 13.862 9.538 1.00 77.62 118 ALA A C 1
ATOM 872 O O . ALA A 1 118 ? 3.682 14.753 9.341 1.00 77.62 118 ALA A O 1
ATOM 873 N N . ALA A 1 119 ? 1.594 13.994 9.143 1.00 81.19 119 ALA A N 1
ATOM 874 C CA . ALA A 1 119 ? 1.106 15.152 8.388 1.00 81.19 119 ALA A CA 1
ATOM 875 C C . ALA A 1 119 ? 0.931 16.424 9.245 1.00 81.19 119 ALA A C 1
ATOM 877 O O . ALA A 1 119 ? 0.578 17.481 8.717 1.00 81.19 119 ALA A O 1
ATOM 878 N N . LYS A 1 120 ? 1.132 16.345 10.568 1.00 85.12 120 LYS A N 1
ATOM 879 C CA . LYS A 1 120 ? 1.003 17.495 11.483 1.00 85.12 120 LYS A CA 1
ATOM 880 C C . LYS A 1 120 ? 2.273 18.337 11.582 1.00 85.12 120 LYS A C 1
ATOM 882 O O . LYS A 1 120 ? 2.202 19.467 12.064 1.00 85.12 120 LYS A O 1
ATOM 887 N N . ASP A 1 121 ? 3.405 17.802 11.137 1.00 88.62 121 ASP A N 1
ATOM 888 C CA . ASP A 1 121 ? 4.704 18.460 11.175 1.00 88.62 121 ASP A CA 1
ATOM 889 C C . ASP A 1 121 ? 5.403 18.343 9.806 1.00 88.62 121 ASP A C 1
ATOM 891 O O . ASP A 1 121 ? 5.532 17.233 9.295 1.00 88.62 121 ASP A O 1
ATOM 895 N N . PRO A 1 122 ? 5.865 19.447 9.187 1.00 88.50 122 PRO A N 1
ATOM 896 C CA . PRO A 1 122 ? 6.450 19.397 7.845 1.00 88.50 122 PRO A CA 1
ATOM 897 C C . PRO A 1 122 ? 7.728 18.553 7.715 1.00 88.50 122 PRO A C 1
ATOM 899 O O . PRO A 1 122 ? 8.014 18.064 6.621 1.00 88.50 122 PRO A O 1
ATOM 902 N N . GLU A 1 123 ? 8.522 18.416 8.782 1.00 89.38 123 GLU A N 1
ATOM 903 C CA . GLU A 1 123 ? 9.747 17.609 8.764 1.00 89.38 123 GLU A CA 1
ATOM 904 C C . GLU A 1 123 ? 9.389 16.121 8.813 1.00 89.38 123 GLU A C 1
ATOM 906 O O . GLU A 1 123 ? 9.804 15.370 7.928 1.00 89.38 123 GLU A O 1
ATOM 911 N N . HIS A 1 124 ? 8.511 15.721 9.737 1.00 88.50 124 HIS A N 1
ATOM 912 C CA . HIS A 1 124 ? 7.993 14.351 9.788 1.00 88.50 124 HIS A CA 1
ATOM 913 C C . HIS A 1 124 ? 7.184 13.972 8.538 1.00 88.50 124 HIS A C 1
ATOM 915 O O . HIS A 1 124 ? 7.298 12.843 8.061 1.00 88.50 124 HIS A O 1
ATOM 921 N N . GLU A 1 125 ? 6.405 14.895 7.960 1.00 90.25 125 GLU A N 1
ATOM 922 C CA . GLU A 1 125 ? 5.689 14.657 6.699 1.00 90.25 125 GLU A CA 1
ATOM 923 C C . GLU A 1 125 ? 6.687 14.319 5.593 1.00 90.25 125 GLU A C 1
ATOM 925 O O . GLU A 1 125 ? 6.506 13.350 4.851 1.00 90.25 125 GLU A O 1
ATOM 930 N N . LYS A 1 126 ? 7.768 15.098 5.495 1.00 90.44 126 LYS A N 1
ATOM 931 C CA . LYS A 1 126 ? 8.816 14.856 4.510 1.00 90.44 126 LYS A CA 1
ATOM 932 C C . LYS A 1 126 ? 9.498 13.506 4.733 1.00 90.44 126 LYS A C 1
ATOM 934 O O . LYS A 1 126 ? 9.681 12.773 3.762 1.00 90.44 126 LYS A O 1
ATOM 939 N N . GLU A 1 127 ? 9.870 13.179 5.967 1.00 90.69 127 GLU A N 1
ATOM 940 C CA . GLU A 1 127 ? 10.490 11.890 6.301 1.00 90.69 127 GLU A CA 1
ATOM 941 C C . GLU A 1 127 ? 9.579 10.714 5.943 1.00 90.69 127 GLU A C 1
ATOM 943 O O . GLU A 1 127 ? 10.031 9.737 5.344 1.00 90.69 127 GLU A O 1
ATOM 948 N N . PHE A 1 128 ? 8.285 10.836 6.238 1.00 91.88 128 PHE A N 1
ATOM 949 C CA . PHE A 1 128 ? 7.282 9.834 5.906 1.00 91.88 128 PHE A CA 1
ATOM 950 C C . PHE A 1 128 ? 7.115 9.669 4.390 1.00 91.88 128 PHE A C 1
ATOM 952 O O . PHE A 1 128 ? 7.164 8.553 3.876 1.00 91.88 128 PHE A O 1
ATOM 959 N N . VAL A 1 129 ? 6.989 10.769 3.639 1.00 92.31 129 VAL A N 1
ATOM 960 C CA . VAL A 1 129 ? 6.912 10.725 2.166 1.00 92.31 129 VAL A CA 1
ATOM 961 C C . VAL A 1 129 ? 8.155 10.075 1.571 1.00 92.31 129 VAL A C 1
ATOM 963 O O . VAL A 1 129 ? 8.042 9.231 0.676 1.00 92.31 129 VAL A O 1
ATOM 966 N N . ASP A 1 130 ? 9.335 10.464 2.054 1.00 91.94 130 ASP A N 1
ATOM 967 C CA . ASP A 1 130 ? 10.603 9.919 1.586 1.00 91.94 130 ASP A CA 1
ATOM 968 C C . ASP A 1 130 ? 10.710 8.422 1.915 1.00 91.94 130 ASP A C 1
ATOM 970 O O . ASP A 1 130 ? 11.177 7.660 1.063 1.00 91.94 130 ASP A O 1
ATOM 974 N N . HIS A 1 131 ? 10.237 7.986 3.091 1.00 93.56 131 HIS A N 1
ATOM 975 C CA . HIS A 1 131 ? 10.156 6.577 3.484 1.00 93.56 131 HIS A CA 1
ATOM 976 C C . HIS A 1 131 ? 9.241 5.790 2.545 1.00 93.56 131 HIS A C 1
ATOM 978 O O . HIS A 1 131 ? 9.700 4.861 1.871 1.00 93.56 131 HIS A O 1
ATOM 984 N N . GLU A 1 132 ? 7.973 6.198 2.449 1.00 95.56 132 GLU A N 1
ATOM 985 C CA . GLU A 1 132 ? 6.955 5.517 1.650 1.00 95.56 132 GLU A CA 1
ATOM 986 C C . GLU A 1 132 ? 7.351 5.454 0.175 1.00 95.56 132 GLU A C 1
ATOM 988 O O . GLU A 1 132 ? 7.178 4.434 -0.495 1.00 95.56 132 GLU A O 1
ATOM 993 N N . TRP A 1 133 ? 7.952 6.518 -0.354 1.00 95.62 133 TRP A N 1
ATOM 994 C CA . TRP A 1 133 ? 8.436 6.511 -1.726 1.00 95.62 133 TRP A CA 1
ATOM 995 C C . TRP A 1 133 ? 9.673 5.633 -1.911 1.00 95.62 133 TRP A C 1
ATOM 997 O O . TRP A 1 133 ? 9.701 4.786 -2.803 1.00 95.62 133 TRP A O 1
ATOM 1007 N N . THR A 1 134 ? 10.714 5.836 -1.105 1.00 93.94 134 THR A N 1
ATOM 1008 C CA . THR A 1 134 ? 12.012 5.186 -1.329 1.00 93.94 134 THR A CA 1
ATOM 1009 C C . THR A 1 134 ? 11.921 3.686 -1.105 1.00 93.94 134 THR A C 1
ATOM 1011 O O . THR A 1 134 ? 12.455 2.915 -1.906 1.00 93.94 134 THR A O 1
ATOM 1014 N N . LYS A 1 135 ? 11.223 3.270 -0.048 1.00 95.06 135 LYS A N 1
ATOM 1015 C CA . LYS A 1 135 ? 11.125 1.868 0.356 1.00 95.06 135 LYS A CA 1
ATOM 1016 C C . LYS A 1 135 ? 10.072 1.101 -0.439 1.00 95.06 135 LYS A C 1
ATOM 1018 O O . LYS A 1 135 ? 10.301 -0.063 -0.757 1.00 95.06 135 LYS A O 1
ATOM 1023 N N . HIS A 1 136 ? 8.958 1.746 -0.785 1.00 97.56 136 HIS A N 1
ATOM 1024 C CA . HIS A 1 136 ? 7.801 1.056 -1.357 1.00 97.56 136 HIS A CA 1
ATOM 1025 C C . HIS A 1 136 ? 7.458 1.552 -2.766 1.00 97.56 136 HIS A C 1
ATOM 1027 O O . HIS A 1 136 ? 7.483 0.778 -3.729 1.00 97.56 136 HIS A O 1
ATOM 1033 N N . GLY A 1 137 ? 7.223 2.855 -2.929 1.00 96.69 137 GLY A N 1
ATOM 1034 C CA . GLY A 1 137 ? 6.814 3.442 -4.209 1.00 96.69 137 GLY A CA 1
ATOM 1035 C C . GLY A 1 137 ? 7.831 3.273 -5.342 1.00 96.69 137 GLY A C 1
ATOM 1036 O O . GLY A 1 137 ? 7.447 3.137 -6.508 1.00 96.69 137 GLY A O 1
ATOM 1037 N N . SER A 1 138 ? 9.119 3.189 -5.009 1.00 95.81 138 SER A N 1
ATOM 1038 C CA . SER A 1 138 ? 10.206 2.961 -5.960 1.00 95.81 138 SER A CA 1
ATOM 1039 C C . SER A 1 138 ? 10.090 1.619 -6.689 1.00 95.81 138 SER A C 1
ATOM 1041 O O . SER A 1 138 ? 10.586 1.518 -7.806 1.00 95.81 138 SER A O 1
ATOM 1043 N N . CYS A 1 139 ? 9.379 0.632 -6.135 1.00 97.25 139 CYS A N 1
ATOM 1044 C CA . CYS A 1 139 ? 9.135 -0.676 -6.749 1.00 97.25 139 CYS A CA 1
ATOM 1045 C C . CYS A 1 139 ? 7.700 -0.862 -7.271 1.00 97.25 139 CYS A C 1
ATOM 1047 O O . CYS A 1 139 ? 7.365 -1.947 -7.741 1.00 97.25 139 CYS A O 1
ATOM 1049 N N . ALA A 1 140 ? 6.852 0.169 -7.214 1.00 97.25 140 ALA A N 1
ATOM 1050 C CA . ALA A 1 140 ? 5.416 0.038 -7.461 1.00 97.25 140 ALA A CA 1
ATOM 1051 C C . ALA A 1 140 ? 4.997 0.113 -8.945 1.00 97.25 140 ALA A C 1
ATOM 1053 O O . ALA A 1 140 ? 3.806 0.063 -9.247 1.00 97.25 140 ALA A O 1
ATOM 1054 N N . GLY A 1 141 ? 5.932 0.291 -9.884 1.00 96.12 141 GLY A N 1
ATOM 1055 C CA . GLY A 1 141 ? 5.671 0.340 -11.332 1.00 96.12 141 GLY A CA 1
ATOM 1056 C C . GLY A 1 141 ? 4.801 1.508 -11.812 1.00 96.12 141 GLY A C 1
ATOM 1057 O O . GLY A 1 141 ? 4.422 1.562 -12.983 1.00 96.12 141 GLY A O 1
ATOM 1058 N N . THR A 1 142 ? 4.463 2.444 -10.931 1.00 96.38 142 THR A N 1
ATOM 1059 C CA . THR A 1 142 ? 3.633 3.613 -11.241 1.00 96.38 142 THR A CA 1
ATOM 1060 C C . THR A 1 142 ? 4.388 4.607 -12.126 1.00 96.38 142 THR A C 1
ATOM 1062 O O . THR A 1 142 ? 5.588 4.480 -12.364 1.00 96.38 142 THR A O 1
ATOM 1065 N N . SER A 1 143 ? 3.718 5.627 -12.667 1.00 94.88 143 SER A N 1
ATOM 1066 C CA . SER A 1 143 ? 4.418 6.567 -13.560 1.00 94.88 143 SER A CA 1
ATOM 1067 C C . SER A 1 143 ? 5.448 7.441 -12.822 1.00 94.88 143 SER A C 1
ATOM 1069 O O . SER A 1 143 ? 6.477 7.810 -13.393 1.00 94.88 143 SER A O 1
ATOM 1071 N N . ASN A 1 144 ? 5.143 7.825 -11.578 1.00 94.81 144 ASN A N 1
ATOM 1072 C CA . ASN A 1 144 ? 5.928 8.708 -10.707 1.00 94.81 144 ASN A CA 1
ATOM 1073 C C . ASN A 1 144 ? 5.351 8.704 -9.276 1.00 94.81 144 ASN A C 1
ATOM 1075 O O . ASN A 1 144 ? 4.266 8.165 -9.050 1.00 94.81 144 ASN A O 1
ATOM 1079 N N . GLY A 1 145 ? 6.026 9.385 -8.343 1.00 94.81 145 GLY A N 1
ATOM 1080 C CA . GLY A 1 145 ? 5.594 9.496 -6.947 1.00 94.81 145 GLY A CA 1
ATOM 1081 C C . GLY A 1 145 ? 4.183 10.043 -6.764 1.00 94.81 145 GLY A C 1
ATOM 1082 O O . GLY A 1 145 ? 3.383 9.451 -6.049 1.00 94.81 145 GLY A O 1
ATOM 1083 N N . LYS A 1 146 ? 3.811 11.109 -7.479 1.00 94.19 146 LYS A N 1
ATOM 1084 C CA . LYS A 1 146 ? 2.446 11.655 -7.400 1.00 94.19 146 LYS A CA 1
ATOM 1085 C C . LYS A 1 146 ? 1.388 10.617 -7.794 1.00 94.19 146 LYS A C 1
ATOM 1087 O O . LYS A 1 146 ? 0.354 10.521 -7.141 1.00 94.19 146 LYS A O 1
ATOM 1092 N N . ASN A 1 147 ? 1.633 9.849 -8.856 1.00 95.44 147 ASN A N 1
ATOM 1093 C CA . ASN A 1 147 ? 0.724 8.792 -9.289 1.00 95.44 147 ASN A CA 1
ATOM 1094 C C . ASN A 1 147 ? 0.668 7.636 -8.282 1.00 95.44 147 ASN A C 1
ATOM 1096 O O . ASN A 1 147 ? -0.425 7.144 -8.038 1.00 95.44 147 ASN A O 1
ATOM 1100 N N . TYR A 1 148 ? 1.793 7.260 -7.667 1.00 97.69 148 TYR A N 1
ATOM 1101 C CA . TYR A 1 148 ? 1.823 6.277 -6.580 1.00 97.69 148 TYR A CA 1
ATOM 1102 C C . TYR A 1 148 ? 0.887 6.668 -5.435 1.00 97.69 148 TYR A C 1
ATOM 1104 O O . TYR A 1 148 ? -0.112 5.986 -5.230 1.00 97.69 148 TYR A O 1
ATOM 1112 N N . PHE A 1 149 ? 1.109 7.810 -4.781 1.00 97.00 149 PHE A N 1
ATOM 1113 C CA . PHE A 1 149 ? 0.274 8.207 -3.642 1.00 97.00 149 PHE A CA 1
ATOM 1114 C C . PHE A 1 149 ? -1.194 8.467 -4.025 1.00 97.00 149 PHE A C 1
ATOM 1116 O O . PHE A 1 149 ? -2.094 8.191 -3.235 1.00 97.00 149 PHE A O 1
ATOM 1123 N N . GLN A 1 150 ? -1.472 8.942 -5.246 1.00 96.25 150 GLN A N 1
ATOM 1124 C CA . GLN A 1 150 ? -2.854 9.094 -5.712 1.00 96.25 150 GLN A CA 1
ATOM 1125 C C . GLN A 1 150 ? -3.579 7.746 -5.831 1.00 96.25 150 GLN A C 1
ATOM 1127 O O . GLN A 1 150 ? -4.756 7.658 -5.486 1.00 96.25 150 GLN A O 1
ATOM 1132 N N . GLN A 1 151 ? -2.903 6.703 -6.320 1.00 98.12 151 GLN A N 1
ATOM 1133 C CA . GLN A 1 151 ? -3.496 5.367 -6.390 1.00 98.12 151 GLN A CA 1
ATOM 1134 C C . GLN A 1 151 ? -3.793 4.811 -4.992 1.00 98.12 151 GLN A C 1
ATOM 1136 O O . GLN A 1 151 ? -4.848 4.210 -4.806 1.00 98.12 151 GLN A O 1
ATOM 1141 N N . ILE A 1 152 ? -2.931 5.086 -4.006 1.00 98.44 152 ILE A N 1
ATOM 1142 C CA . ILE A 1 152 ? -3.180 4.724 -2.602 1.00 98.44 152 ILE A CA 1
ATOM 1143 C C . ILE A 1 152 ? -4.466 5.381 -2.105 1.00 98.44 152 ILE A C 1
ATOM 1145 O O . ILE A 1 152 ? -5.365 4.673 -1.661 1.00 98.44 152 ILE A O 1
ATOM 1149 N N . CYS A 1 153 ? -4.604 6.702 -2.278 1.00 97.62 153 CYS A N 1
ATOM 1150 C CA . CYS A 1 153 ? -5.819 7.414 -1.876 1.00 97.62 153 CYS A CA 1
ATOM 1151 C C . CYS A 1 153 ? -7.085 6.823 -2.504 1.00 97.62 153 CYS A C 1
ATOM 1153 O O . CYS A 1 153 ? -8.093 6.651 -1.821 1.00 97.62 153 CYS A O 1
ATOM 1155 N N . ASN A 1 154 ? -7.028 6.506 -3.801 1.00 97.94 154 ASN A N 1
ATOM 1156 C CA . ASN A 1 154 ? -8.172 5.956 -4.522 1.00 97.94 154 ASN A CA 1
ATOM 1157 C C . ASN A 1 154 ? -8.572 4.575 -3.983 1.00 97.94 154 ASN A C 1
ATOM 1159 O O . ASN A 1 154 ? -9.758 4.292 -3.859 1.00 97.94 154 ASN A O 1
ATOM 1163 N N . MET A 1 155 ? -7.601 3.712 -3.666 1.00 98.44 155 MET A N 1
ATOM 1164 C CA . MET A 1 155 ? -7.887 2.384 -3.115 1.00 98.44 155 MET A CA 1
ATOM 1165 C C . MET A 1 155 ? -8.331 2.437 -1.651 1.00 98.44 155 MET A C 1
ATOM 1167 O O . MET A 1 155 ? -9.119 1.596 -1.234 1.00 98.44 155 MET A O 1
ATOM 1171 N N . SER A 1 156 ? -7.846 3.409 -0.875 1.00 98.50 156 SER A N 1
ATOM 1172 C CA . SER A 1 156 ? -8.128 3.500 0.561 1.00 98.50 156 SER A CA 1
ATOM 1173 C C . SER A 1 156 ? -9.502 4.061 0.906 1.00 98.50 156 SER A C 1
ATOM 1175 O O . SER A 1 156 ? -9.979 3.828 2.011 1.00 98.50 156 SER A O 1
ATOM 1177 N N . GLU A 1 157 ? -10.135 4.813 0.000 1.00 97.38 157 GLU A N 1
ATOM 1178 C CA . GLU A 1 157 ? -11.340 5.583 0.326 1.00 97.38 157 GLU A CA 1
ATOM 1179 C C . GLU A 1 157 ? -12.472 4.714 0.900 1.00 97.38 157 GLU A C 1
ATOM 1181 O O . GLU A 1 157 ? -13.005 5.021 1.967 1.00 97.38 157 GLU A O 1
ATOM 1186 N N . GLU A 1 158 ? -12.835 3.629 0.216 1.00 98.44 158 GLU A N 1
ATOM 1187 C CA . GLU A 1 158 ? -13.927 2.755 0.658 1.00 98.44 158 GLU A CA 1
ATOM 1188 C C . GLU A 1 158 ? -13.559 1.902 1.886 1.00 98.44 158 GLU A C 1
ATOM 1190 O O . GLU A 1 158 ? -14.325 1.918 2.853 1.00 98.44 158 GLU A O 1
ATOM 1195 N N . PRO A 1 159 ? -12.390 1.230 1.946 1.00 98.69 159 PRO A N 1
ATOM 1196 C CA . PRO A 1 159 ? -11.955 0.541 3.160 1.00 98.69 159 PRO A CA 1
ATOM 1197 C C . PRO A 1 159 ? -11.951 1.412 4.419 1.00 98.69 159 PRO A C 1
ATOM 1199 O O . PRO A 1 159 ? -12.416 0.975 5.470 1.00 98.69 159 PRO A O 1
ATOM 1202 N N . LEU A 1 160 ? -11.479 2.659 4.327 1.00 98.44 160 LEU A N 1
ATOM 1203 C CA . LEU A 1 160 ? -11.448 3.566 5.475 1.00 98.44 160 LEU A CA 1
ATOM 1204 C C . LEU A 1 160 ? -12.857 3.927 5.961 1.00 98.44 160 LEU A C 1
ATOM 1206 O O . LEU A 1 160 ? -13.077 4.009 7.169 1.00 98.44 160 LEU A O 1
ATOM 1210 N N . LYS A 1 161 ? -13.836 4.072 5.054 1.00 98.31 161 LYS A N 1
ATOM 1211 C CA . LYS A 1 161 ? -15.250 4.259 5.434 1.00 98.31 161 LYS A CA 1
ATOM 1212 C C . LYS A 1 161 ? -15.789 3.046 6.194 1.00 98.31 161 LYS A C 1
ATOM 1214 O O . LYS A 1 161 ? -16.516 3.226 7.172 1.00 98.31 161 LYS A O 1
ATOM 1219 N N . VAL A 1 162 ? -15.425 1.833 5.770 1.00 98.75 162 VAL A N 1
ATOM 1220 C CA . VAL A 1 162 ? -15.820 0.590 6.454 1.00 98.75 162 VAL A CA 1
ATOM 1221 C C . VAL A 1 162 ? -15.209 0.521 7.850 1.00 98.75 162 VAL A C 1
ATOM 1223 O O . VAL A 1 162 ? -15.944 0.314 8.815 1.00 98.75 162 VAL A O 1
ATOM 1226 N N . ILE A 1 163 ? -13.906 0.789 7.985 1.00 98.50 163 ILE A N 1
ATOM 1227 C CA . ILE A 1 163 ? -13.225 0.814 9.289 1.00 98.50 163 ILE A CA 1
ATOM 1228 C C . ILE A 1 163 ? -13.860 1.870 10.206 1.00 98.50 163 ILE A C 1
ATOM 1230 O O . ILE A 1 163 ? -14.229 1.558 11.336 1.00 98.50 163 ILE A O 1
ATOM 1234 N N . ALA A 1 164 ? -14.082 3.093 9.715 1.00 98.25 164 ALA A N 1
ATOM 1235 C CA . ALA A 1 164 ? -14.696 4.170 10.495 1.00 98.25 164 ALA A CA 1
ATOM 1236 C C . ALA A 1 164 ? -16.129 3.834 10.951 1.00 98.25 164 ALA A C 1
ATOM 1238 O O . ALA A 1 164 ? -16.556 4.218 12.042 1.00 98.25 164 ALA A O 1
ATOM 1239 N N . ALA A 1 165 ? -16.901 3.113 10.132 1.00 98.38 165 ALA A N 1
ATOM 1240 C CA . ALA A 1 165 ? -18.218 2.618 10.523 1.00 98.38 165 ALA A CA 1
ATOM 1241 C C . ALA A 1 165 ? -18.126 1.473 11.547 1.00 98.38 165 ALA A C 1
ATOM 1243 O O . ALA A 1 165 ? -18.925 1.437 12.485 1.00 98.38 165 ALA A O 1
ATOM 1244 N N . GLY A 1 166 ? -17.152 0.573 11.391 1.00 98.25 166 GLY A N 1
ATOM 1245 C CA . GLY A 1 166 ? -16.866 -0.521 12.320 1.00 98.25 166 GLY A CA 1
ATOM 1246 C C . GLY A 1 166 ? -16.452 -0.023 13.705 1.00 98.25 166 GLY A C 1
ATOM 1247 O O . GLY A 1 166 ? -16.968 -0.519 14.705 1.00 98.25 166 GLY A O 1
ATOM 1248 N N . LEU A 1 167 ? -15.641 1.037 13.770 1.00 98.06 167 LEU A N 1
ATOM 1249 C CA . LEU A 1 167 ? -15.199 1.670 15.021 1.00 98.06 167 LEU A CA 1
ATOM 1250 C C . LEU A 1 167 ? -16.355 2.219 15.868 1.00 98.06 167 LEU A C 1
ATOM 1252 O O . LEU A 1 167 ? -16.255 2.298 17.087 1.00 98.06 167 LEU A O 1
ATOM 1256 N N . LYS A 1 168 ? -17.503 2.534 15.256 1.00 97.88 168 LYS A N 1
ATOM 1257 C CA . LYS A 1 168 ? -18.721 2.923 15.994 1.00 97.88 168 LYS A CA 1
ATOM 1258 C C . LYS A 1 168 ? -19.387 1.745 16.712 1.00 97.88 168 LYS A C 1
ATOM 1260 O O . LYS A 1 168 ? -20.253 1.965 17.556 1.00 97.88 168 LYS A O 1
ATOM 1265 N N . LYS A 1 169 ? -19.040 0.511 16.337 1.00 97.75 169 LYS A N 1
ATOM 1266 C CA . LYS A 1 169 ? -19.603 -0.738 16.870 1.00 97.75 169 LYS A CA 1
ATOM 1267 C C . LYS A 1 169 ? -18.629 -1.441 17.813 1.00 97.75 169 LYS A C 1
ATOM 1269 O O . LYS A 1 169 ? -19.060 -1.983 18.825 1.00 97.75 169 LYS A O 1
ATOM 1274 N N . SER A 1 170 ? -17.346 -1.466 17.457 1.00 97.38 170 SER A N 1
ATOM 1275 C CA . SER A 1 170 ? -16.312 -2.211 18.169 1.00 97.38 170 SER A CA 1
ATOM 1276 C C . SER A 1 170 ? -14.948 -1.540 18.028 1.00 97.38 170 SER A C 1
ATOM 1278 O O . SER A 1 170 ? -14.600 -1.059 16.956 1.00 97.38 170 SER A O 1
ATOM 1280 N N . HIS A 1 171 ? -14.163 -1.572 19.103 1.00 96.25 171 HIS A N 1
ATOM 1281 C CA . HIS A 1 171 ? -12.753 -1.168 19.127 1.00 96.25 171 HIS A CA 1
ATOM 1282 C C . HIS A 1 171 ? -11.821 -2.393 19.129 1.00 96.25 171 HIS A C 1
ATOM 1284 O O . HIS A 1 171 ? -10.738 -2.362 19.703 1.00 96.25 171 HIS A O 1
ATOM 1290 N N . ASP A 1 172 ? -12.275 -3.493 18.533 1.00 96.12 172 ASP A N 1
ATOM 1291 C CA . ASP A 1 172 ? -11.517 -4.730 18.373 1.00 96.12 172 ASP A CA 1
ATOM 1292 C C . ASP A 1 172 ? -11.066 -4.882 16.914 1.00 96.12 172 ASP A C 1
ATOM 1294 O O . ASP A 1 172 ? -11.885 -4.787 15.997 1.00 96.12 172 ASP A O 1
ATOM 1298 N N . LEU A 1 173 ? -9.769 -5.116 16.692 1.00 96.00 173 LEU A N 1
ATOM 1299 C CA . LEU A 1 173 ? -9.187 -5.149 15.347 1.00 96.00 173 LEU A CA 1
ATOM 1300 C C . LEU A 1 173 ? -9.758 -6.296 14.494 1.00 96.00 173 LEU A C 1
ATOM 1302 O O . LEU A 1 173 ? -10.011 -6.104 13.305 1.00 96.00 173 LEU A O 1
ATOM 1306 N N . HIS A 1 174 ? -10.042 -7.457 15.093 1.00 96.56 174 HIS A N 1
ATOM 1307 C CA . HIS A 1 174 ? -10.635 -8.597 14.382 1.00 96.56 174 HIS A CA 1
ATOM 1308 C C . HIS A 1 174 ? -12.094 -8.339 13.979 1.00 96.56 174 HIS A C 1
ATOM 1310 O O . HIS A 1 174 ? -12.533 -8.757 12.902 1.00 96.56 174 HIS A O 1
ATOM 1316 N N . ALA A 1 175 ? -12.850 -7.600 14.793 1.00 97.25 175 ALA A N 1
ATOM 1317 C CA . ALA A 1 175 ? -14.182 -7.140 14.414 1.00 97.25 175 ALA A CA 1
ATOM 1318 C C . ALA A 1 175 ? -14.130 -6.191 13.201 1.00 97.25 175 ALA A C 1
ATOM 1320 O O . ALA A 1 175 ? -14.973 -6.293 12.310 1.00 97.25 175 ALA A O 1
ATOM 1321 N N . LEU A 1 176 ? -13.125 -5.311 13.120 1.00 98.50 176 LEU A N 1
ATOM 1322 C CA . LEU A 1 176 ? -12.929 -4.427 11.961 1.00 98.50 176 LEU A CA 1
ATOM 1323 C C . LEU A 1 176 ? -12.551 -5.209 10.694 1.00 98.50 176 LEU A C 1
ATOM 1325 O O . LEU A 1 176 ? -13.084 -4.918 9.622 1.00 98.50 176 LEU A O 1
ATOM 1329 N N . VAL A 1 177 ? -11.698 -6.231 10.819 1.00 98.19 177 VAL A N 1
ATOM 1330 C CA . VAL A 1 177 ? -11.410 -7.189 9.734 1.00 98.19 177 VAL A CA 1
ATOM 1331 C C . VAL A 1 177 ? -12.694 -7.840 9.231 1.00 98.19 177 VAL A C 1
ATOM 1333 O O . VAL A 1 177 ? -12.954 -7.829 8.032 1.00 98.19 177 VAL A O 1
ATOM 1336 N N . SER A 1 178 ? -13.548 -8.312 10.142 1.00 97.62 178 SER A N 1
ATOM 1337 C CA . SER A 1 178 ? -14.822 -8.940 9.772 1.00 97.62 178 SER A CA 1
ATOM 1338 C C . SER A 1 178 ? -15.730 -7.981 8.987 1.00 97.62 178 SER A C 1
ATOM 1340 O O . SER A 1 178 ? -16.393 -8.386 8.035 1.00 97.62 178 SER A O 1
ATOM 1342 N N . GLU A 1 179 ? -15.772 -6.694 9.346 1.00 98.19 179 GLU A N 1
ATOM 1343 C CA . GLU A 1 179 ? -16.537 -5.678 8.603 1.00 98.19 179 GLU A CA 1
ATOM 1344 C C . GLU A 1 179 ? -15.959 -5.431 7.193 1.00 98.19 179 GLU A C 1
ATOM 1346 O O . GLU A 1 179 ? -16.724 -5.271 6.236 1.00 98.19 179 GLU A O 1
ATOM 1351 N N . LEU A 1 180 ? -14.629 -5.448 7.040 1.00 98.56 180 LEU A N 1
ATOM 1352 C CA . LEU A 1 180 ? -13.945 -5.336 5.744 1.00 98.56 180 LEU A CA 1
ATOM 1353 C C . LEU A 1 180 ? -14.219 -6.543 4.841 1.00 98.56 180 LEU A C 1
ATOM 1355 O O . LEU A 1 180 ? -14.604 -6.362 3.684 1.00 98.56 180 LEU A O 1
ATOM 1359 N N . GLU A 1 181 ? -14.099 -7.757 5.369 1.00 97.56 181 GLU A N 1
ATOM 1360 C CA . GLU A 1 181 ? -14.369 -8.994 4.628 1.00 97.56 181 GLU A CA 1
ATOM 1361 C C . GLU A 1 181 ? -15.840 -9.094 4.211 1.00 97.56 181 GLU A C 1
ATOM 1363 O O . GLU A 1 181 ? -16.141 -9.383 3.050 1.00 97.56 181 GLU A O 1
ATOM 1368 N N . ASN A 1 182 ? -16.768 -8.732 5.104 1.00 97.56 182 ASN A N 1
ATOM 1369 C CA . ASN A 1 182 ? -18.196 -8.621 4.781 1.00 97.56 182 ASN A CA 1
ATOM 1370 C C . ASN A 1 182 ? -18.487 -7.551 3.713 1.00 97.56 182 ASN A C 1
ATOM 1372 O O . ASN A 1 182 ? -19.517 -7.608 3.038 1.00 97.56 182 ASN A O 1
ATOM 1376 N N . SER A 1 183 ? -17.577 -6.591 3.540 1.00 97.69 183 SER A N 1
ATOM 1377 C CA . SER A 1 183 ? -17.619 -5.562 2.495 1.00 97.69 183 SER A CA 1
ATOM 1378 C C . SER A 1 183 ? -16.830 -5.955 1.235 1.00 97.69 183 SER A C 1
ATOM 1380 O O . SER A 1 183 ? -16.612 -5.116 0.362 1.00 97.69 183 SER A O 1
ATOM 1382 N N . ASN A 1 184 ? -16.452 -7.233 1.103 1.00 97.25 184 ASN A N 1
ATOM 1383 C CA . ASN A 1 184 ? -15.678 -7.811 -0.002 1.00 97.25 184 ASN A CA 1
ATOM 1384 C C . ASN A 1 184 ? -14.240 -7.276 -0.144 1.00 97.25 184 ASN A C 1
ATOM 1386 O O . ASN A 1 184 ? -13.669 -7.322 -1.238 1.00 97.25 184 ASN A O 1
ATOM 1390 N N . PHE A 1 185 ? -13.630 -6.799 0.941 1.00 98.38 185 PHE A N 1
ATOM 1391 C CA . PHE A 1 185 ? -12.193 -6.533 0.978 1.00 98.38 185 PHE A CA 1
ATOM 1392 C C . PHE A 1 185 ? -11.443 -7.760 1.492 1.00 98.38 185 PHE A C 1
ATOM 1394 O O . PHE A 1 185 ? -11.799 -8.334 2.513 1.00 98.38 185 PHE A O 1
ATOM 1401 N N . SER A 1 186 ? -10.392 -8.160 0.782 1.00 97.94 186 SER A N 1
ATOM 1402 C CA . SER A 1 186 ? -9.562 -9.298 1.175 1.00 97.94 186 SER A CA 1
ATOM 1403 C C . SER A 1 186 ? -8.439 -8.820 2.086 1.00 97.94 186 SER A C 1
ATOM 1405 O O . SER A 1 186 ? -7.542 -8.105 1.633 1.00 97.94 186 SER A O 1
ATOM 1407 N N . VAL A 1 187 ? -8.490 -9.208 3.357 1.00 97.81 187 VAL A N 1
ATOM 1408 C CA . VAL A 1 187 ? -7.424 -8.942 4.325 1.00 97.81 187 VAL A CA 1
ATOM 1409 C C . VAL A 1 187 ? -6.331 -9.995 4.139 1.00 97.81 187 VAL A C 1
ATOM 1411 O O . VAL A 1 187 ? -6.595 -11.190 4.214 1.00 97.81 187 VAL A O 1
ATOM 1414 N N . HIS A 1 188 ? -5.114 -9.548 3.839 1.00 96.19 188 HIS A N 1
ATOM 1415 C CA . HIS A 1 188 ? -3.930 -10.407 3.786 1.00 96.19 188 HIS A CA 1
ATOM 1416 C C . HIS A 1 188 ? -3.406 -10.681 5.195 1.00 96.19 188 HIS A C 1
ATOM 1418 O O . HIS A 1 188 ? -3.064 -11.808 5.543 1.00 96.19 188 HIS A O 1
ATOM 1424 N N . GLU A 1 189 ? -3.338 -9.622 5.999 1.00 95.31 189 GLU A N 1
ATOM 1425 C CA . GLU A 1 189 ? -2.669 -9.641 7.287 1.00 95.31 189 GLU A CA 1
ATOM 1426 C C . GLU A 1 189 ? -3.217 -8.539 8.198 1.00 95.31 189 GLU A C 1
ATOM 1428 O O . GLU A 1 189 ? -3.790 -7.547 7.736 1.00 95.31 189 GLU A O 1
ATOM 1433 N N . ILE A 1 190 ? -3.002 -8.707 9.498 1.00 95.88 190 ILE A N 1
ATOM 1434 C CA . ILE A 1 190 ? -3.155 -7.655 10.495 1.00 95.88 190 ILE A CA 1
ATOM 1435 C C . IL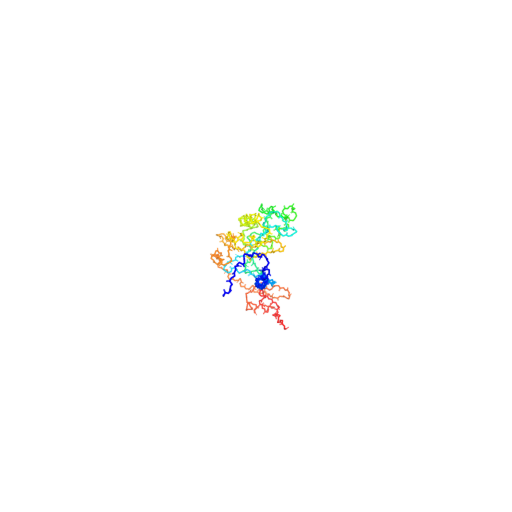E A 1 190 ? -1.867 -7.498 11.292 1.00 95.88 190 ILE A C 1
ATOM 1437 O O . ILE A 1 190 ? -1.155 -8.466 11.559 1.00 95.88 190 ILE A O 1
ATOM 1441 N N . ASP A 1 191 ? -1.622 -6.273 11.733 1.00 95.12 191 ASP A N 1
ATOM 1442 C CA . ASP A 1 191 ? -0.569 -5.942 12.680 1.00 95.12 191 ASP A CA 1
ATOM 1443 C C . ASP A 1 191 ? -1.228 -5.432 13.967 1.00 95.12 191 ASP A C 1
ATOM 1445 O O . ASP A 1 191 ? -1.622 -4.264 14.035 1.00 95.12 191 ASP A O 1
ATOM 1449 N N . PRO A 1 192 ? -1.420 -6.298 14.977 1.00 93.25 192 PRO A N 1
ATOM 1450 C CA . PRO A 1 192 ? -2.080 -5.905 16.214 1.00 93.25 192 PRO A CA 1
ATOM 1451 C C . PRO A 1 192 ? -1.223 -4.968 17.074 1.00 93.25 192 PRO A C 1
ATOM 1453 O O . PRO A 1 192 ? -1.784 -4.217 17.868 1.00 93.25 192 PRO A O 1
ATOM 1456 N N . GLU A 1 193 ? 0.105 -4.970 16.914 1.00 91.12 193 GLU A N 1
ATOM 1457 C CA . GLU A 1 193 ? 1.008 -4.091 17.670 1.00 91.12 193 GLU A CA 1
ATOM 1458 C C . GLU A 1 193 ? 0.796 -2.624 17.273 1.00 91.12 193 GLU A C 1
ATOM 1460 O O . GLU A 1 193 ? 0.669 -1.741 18.130 1.00 91.12 193 GLU A O 1
ATOM 1465 N N . PHE A 1 194 ? 0.687 -2.373 15.968 1.00 95.06 194 PHE 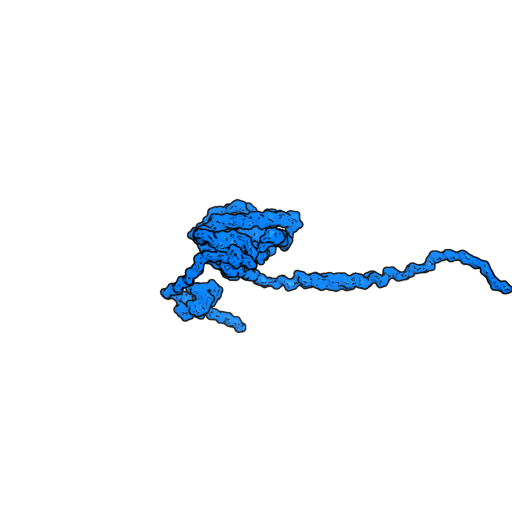A N 1
ATOM 1466 C CA . PHE A 1 194 ? 0.468 -1.033 15.419 1.00 95.06 194 PHE A CA 1
ATOM 1467 C C . PHE A 1 194 ? -0.978 -0.781 14.971 1.00 95.06 194 PHE A C 1
ATOM 1469 O O . PHE A 1 194 ? -1.275 0.269 14.406 1.00 95.06 194 PHE A O 1
ATOM 1476 N N . GLY A 1 195 ? -1.897 -1.711 15.237 1.00 96.88 195 GLY A N 1
ATOM 1477 C CA . GLY A 1 195 ? -3.317 -1.579 14.908 1.00 96.88 195 GLY A CA 1
ATOM 1478 C C . GLY A 1 195 ? -3.590 -1.413 13.410 1.00 96.88 195 GLY A C 1
ATOM 1479 O O . GLY A 1 195 ? -4.472 -0.630 13.040 1.00 96.88 195 GLY A O 1
ATOM 1480 N N . GLN A 1 196 ? -2.836 -2.097 12.550 1.00 97.94 196 GLN A N 1
ATOM 1481 C CA . GLN A 1 196 ? -2.961 -1.984 11.094 1.00 97.94 196 GLN A CA 1
ATOM 1482 C C . GLN A 1 196 ? -3.696 -3.180 10.485 1.00 97.94 196 GLN A C 1
ATOM 1484 O O . GLN A 1 196 ? -3.651 -4.296 11.002 1.00 97.94 196 GLN A O 1
ATOM 1489 N N . ILE A 1 197 ? -4.356 -2.932 9.357 1.00 98.50 197 ILE A N 1
ATOM 1490 C CA . ILE A 1 197 ? -5.013 -3.940 8.527 1.00 98.50 197 ILE A CA 1
ATOM 1491 C C . ILE A 1 197 ? -4.446 -3.820 7.113 1.00 98.50 197 ILE A C 1
ATOM 1493 O O . ILE A 1 197 ? -4.475 -2.743 6.510 1.00 98.50 197 ILE A O 1
ATOM 1497 N N . MET A 1 198 ? -3.941 -4.927 6.580 1.00 98.44 198 MET A N 1
ATOM 1498 C CA . MET A 1 198 ? -3.278 -4.994 5.284 1.00 98.44 198 MET A CA 1
ATOM 1499 C C . MET A 1 198 ? -4.193 -5.685 4.277 1.00 98.44 198 MET A C 1
ATOM 1501 O O . MET A 1 198 ? -4.452 -6.883 4.373 1.00 98.44 198 MET A O 1
ATOM 1505 N N . LEU A 1 199 ? -4.691 -4.935 3.295 1.00 98.75 199 LEU A N 1
ATOM 1506 C CA . LEU A 1 199 ? -5.554 -5.469 2.240 1.00 98.75 199 LEU A CA 1
ATOM 1507 C C . LEU A 1 199 ? -4.732 -5.943 1.050 1.00 98.75 199 LEU A C 1
ATOM 1509 O O . LEU A 1 199 ? -3.858 -5.214 0.581 1.00 98.75 199 LEU A O 1
ATOM 1513 N N . SER A 1 200 ? -5.042 -7.118 0.507 1.00 98.44 200 SER A N 1
ATOM 1514 C CA . SER A 1 200 ? -4.340 -7.629 -0.668 1.00 98.44 200 SER A CA 1
ATOM 1515 C C . SER A 1 200 ? -4.646 -6.790 -1.916 1.00 98.44 200 SER A C 1
ATOM 1517 O O . SER A 1 200 ? -5.791 -6.428 -2.213 1.00 98.44 200 SER A O 1
ATOM 1519 N N . ALA A 1 201 ? -3.598 -6.490 -2.675 1.00 98.62 201 ALA A N 1
ATOM 1520 C CA . ALA A 1 201 ? -3.650 -5.666 -3.869 1.00 98.62 201 ALA A CA 1
ATOM 1521 C C . ALA A 1 201 ? -2.739 -6.226 -4.965 1.00 98.62 201 ALA A C 1
ATOM 1523 O O . ALA A 1 201 ? -1.713 -6.856 -4.709 1.00 98.62 201 ALA A O 1
ATOM 1524 N N . CYS A 1 202 ? -3.085 -5.951 -6.216 1.00 98.44 202 CYS A N 1
ATOM 1525 C CA . CYS A 1 202 ? -2.224 -6.249 -7.353 1.00 98.44 202 CYS A CA 1
ATOM 1526 C C . CYS A 1 202 ? -2.336 -5.176 -8.427 1.00 98.44 202 CYS A C 1
ATOM 1528 O O . CYS A 1 202 ? -3.282 -4.385 -8.434 1.00 98.44 202 CYS A O 1
ATOM 1530 N N . ALA A 1 203 ? -1.356 -5.135 -9.329 1.00 97.44 203 ALA A N 1
ATOM 1531 C CA . ALA A 1 203 ? -1.306 -4.128 -10.375 1.00 97.44 203 ALA A CA 1
ATOM 1532 C C . ALA A 1 203 ? -1.279 -4.725 -11.779 1.00 97.44 203 ALA A C 1
ATOM 1534 O O . ALA A 1 203 ? -0.664 -5.762 -12.034 1.00 97.44 203 ALA A O 1
ATOM 1535 N N . VAL A 1 204 ? -1.916 -4.011 -12.705 1.00 95.62 204 VAL A N 1
ATOM 1536 C CA . VAL A 1 204 ? -1.925 -4.317 -14.137 1.00 95.62 204 VAL A CA 1
ATOM 1537 C C . VAL A 1 204 ? -1.268 -3.185 -14.918 1.00 95.62 204 VAL A C 1
ATOM 1539 O O . VAL A 1 204 ? -1.459 -2.013 -14.596 1.00 95.62 204 VAL A O 1
ATOM 1542 N N . ALA A 1 205 ? -0.481 -3.522 -15.937 1.00 94.44 205 ALA A N 1
ATOM 1543 C CA . ALA A 1 205 ? 0.099 -2.517 -16.823 1.00 94.44 205 ALA A CA 1
ATOM 1544 C C . ALA A 1 205 ? -0.985 -1.855 -17.698 1.00 94.44 205 ALA A C 1
ATOM 1546 O O . ALA A 1 205 ? -1.787 -2.539 -18.335 1.00 94.44 205 ALA A O 1
ATOM 1547 N N . ASP A 1 206 ? -0.985 -0.524 -17.758 1.00 92.44 206 ASP A N 1
ATOM 1548 C CA . ASP A 1 206 ? -1.766 0.269 -18.703 1.00 92.44 206 ASP A CA 1
ATOM 1549 C C . ASP A 1 206 ? -1.133 0.256 -20.111 1.00 92.44 206 ASP A C 1
ATOM 1551 O O . ASP A 1 206 ? -0.036 -0.265 -20.332 1.00 92.44 206 ASP A O 1
ATOM 1555 N N . ALA A 1 207 ? -1.805 0.880 -21.084 1.00 91.19 207 ALA A N 1
ATOM 1556 C CA . ALA A 1 207 ? -1.320 0.972 -22.466 1.00 91.19 207 ALA A CA 1
ATOM 1557 C C . ALA A 1 207 ? 0.033 1.702 -22.612 1.00 91.19 207 ALA A C 1
ATOM 1559 O O . ALA A 1 207 ? 0.707 1.566 -23.631 1.00 91.19 207 ALA A O 1
ATOM 1560 N N . ASN A 1 208 ? 0.439 2.473 -21.602 1.00 89.88 208 ASN A N 1
ATOM 1561 C CA . ASN A 1 208 ? 1.701 3.203 -21.562 1.00 89.88 208 ASN A CA 1
ATOM 1562 C C . ASN A 1 208 ? 2.781 2.455 -20.758 1.00 89.88 208 ASN A C 1
ATOM 1564 O O . ASN A 1 208 ? 3.875 2.998 -20.565 1.00 89.88 208 ASN A O 1
ATOM 1568 N N . GLY A 1 209 ? 2.489 1.248 -20.266 1.00 90.12 209 GLY A N 1
ATOM 1569 C CA . GLY A 1 209 ? 3.382 0.444 -19.437 1.00 90.12 209 GLY A CA 1
ATOM 1570 C C . GLY A 1 209 ? 3.546 0.949 -18.000 1.00 90.12 209 GLY A C 1
ATOM 1571 O O . GLY A 1 209 ? 4.511 0.554 -17.349 1.00 90.12 209 GLY A O 1
ATOM 1572 N N . ASN A 1 210 ? 2.666 1.829 -17.506 1.00 93.06 210 ASN A N 1
ATOM 1573 C CA . ASN A 1 210 ? 2.608 2.158 -16.078 1.00 93.06 210 ASN A CA 1
ATOM 1574 C C . ASN A 1 210 ? 1.652 1.193 -15.377 1.00 93.06 210 ASN A C 1
ATOM 1576 O O . ASN A 1 210 ? 0.657 0.774 -15.959 1.00 93.06 210 ASN A O 1
ATOM 1580 N N . TYR A 1 211 ? 1.912 0.874 -14.118 1.00 96.12 211 TYR A N 1
ATOM 1581 C CA . TYR A 1 211 ? 1.082 -0.057 -13.368 1.00 96.12 211 TYR A CA 1
ATOM 1582 C C . TYR A 1 211 ? -0.032 0.654 -12.597 1.00 96.12 211 TYR A C 1
ATOM 1584 O O . TYR A 1 211 ? 0.194 1.663 -11.920 1.00 96.12 211 TYR A O 1
ATOM 1592 N N . VAL A 1 212 ? -1.239 0.102 -12.722 1.00 97.56 212 VAL A N 1
ATOM 1593 C CA . VAL A 1 212 ? -2.458 0.533 -12.036 1.00 97.56 212 VAL A CA 1
ATOM 1594 C C . VAL A 1 212 ? -2.832 -0.526 -11.007 1.00 97.56 212 VAL A C 1
ATOM 1596 O O . VAL A 1 212 ? -3.175 -1.653 -11.364 1.00 97.56 212 VAL A O 1
ATOM 1599 N N . TRP A 1 213 ? -2.734 -0.153 -9.738 1.00 98.38 213 TRP A N 1
ATOM 1600 C CA . TRP A 1 213 ? -3.046 -0.958 -8.570 1.00 98.38 213 TRP A CA 1
ATOM 1601 C C . TRP A 1 213 ? -4.547 -0.997 -8.303 1.00 98.38 213 TRP A C 1
ATOM 1603 O O . TRP A 1 213 ? -5.270 -0.023 -8.527 1.00 98.38 213 TRP A O 1
ATOM 1613 N N . LYS A 1 214 ? -5.002 -2.142 -7.804 1.00 98.06 214 LYS A N 1
ATOM 1614 C CA . LYS A 1 214 ? -6.368 -2.367 -7.339 1.00 98.06 214 LYS A CA 1
ATOM 1615 C C . LYS A 1 214 ? -6.385 -3.382 -6.203 1.00 98.06 214 LYS A C 1
ATOM 1617 O O . LYS A 1 214 ? -5.547 -4.284 -6.156 1.00 98.06 214 LYS A O 1
ATOM 1622 N N . LEU A 1 215 ? -7.380 -3.255 -5.331 1.00 98.69 215 LEU A N 1
ATOM 1623 C CA . LEU A 1 215 ? -7.671 -4.234 -4.289 1.00 98.69 215 LEU A CA 1
ATOM 1624 C C . LEU A 1 215 ? -8.289 -5.480 -4.917 1.00 98.69 215 LEU A C 1
ATOM 1626 O O . LEU A 1 215 ? -9.271 -5.389 -5.656 1.00 98.69 215 LEU A O 1
ATOM 1630 N N . VAL A 1 216 ? -7.682 -6.633 -4.658 1.00 97.69 216 VAL A N 1
ATOM 1631 C CA . VAL A 1 216 ? -8.096 -7.933 -5.195 1.00 97.69 216 VAL A CA 1
ATOM 1632 C C . VAL A 1 216 ? -7.655 -9.000 -4.203 1.00 97.69 216 VAL A C 1
ATOM 1634 O O . VAL A 1 216 ? -6.549 -8.918 -3.678 1.00 97.69 216 VAL A O 1
ATOM 1637 N N . ALA A 1 217 ? -8.481 -10.017 -3.971 1.00 97.06 217 ALA A N 1
ATOM 1638 C CA . ALA A 1 217 ? -8.070 -11.189 -3.203 1.00 97.06 217 ALA A CA 1
ATOM 1639 C C . ALA A 1 217 ? -6.886 -11.913 -3.863 1.00 97.06 217 ALA A C 1
ATOM 1641 O O . ALA A 1 217 ? -6.885 -12.099 -5.081 1.00 97.06 217 ALA A O 1
ATOM 1642 N N . GLU A 1 218 ? -5.920 -12.388 -3.075 1.00 95.25 218 GLU A N 1
ATOM 1643 C CA . GLU A 1 218 ? -4.736 -13.098 -3.595 1.00 95.25 218 GLU A CA 1
ATOM 1644 C C . GLU A 1 218 ? -5.093 -14.264 -4.525 1.00 95.25 218 GLU A C 1
ATOM 1646 O O . GLU A 1 218 ? -4.485 -14.435 -5.582 1.00 9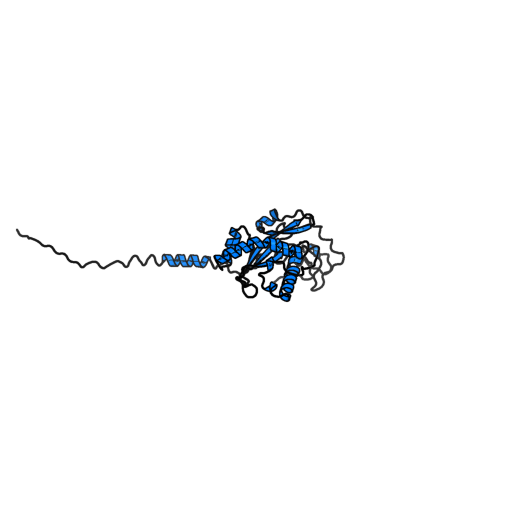5.25 218 GLU A O 1
ATOM 1651 N N . ALA A 1 219 ? -6.144 -15.018 -4.185 1.00 95.31 219 ALA A N 1
ATOM 1652 C CA . ALA A 1 219 ? -6.642 -16.131 -4.994 1.00 95.31 219 ALA A CA 1
ATOM 1653 C C . ALA A 1 219 ? -7.008 -15.726 -6.438 1.00 95.31 219 ALA A C 1
ATOM 1655 O O . ALA A 1 219 ? -6.975 -16.558 -7.344 1.00 95.31 219 ALA A O 1
ATOM 1656 N N . ASN A 1 220 ? -7.307 -14.444 -6.662 1.00 96.62 220 ASN A N 1
ATOM 1657 C CA . ASN A 1 220 ? -7.775 -13.903 -7.934 1.00 96.62 220 ASN A CA 1
ATOM 1658 C C . ASN A 1 220 ? -6.702 -13.095 -8.678 1.00 96.62 220 ASN A C 1
ATOM 1660 O O . ASN A 1 220 ? -6.992 -12.532 -9.737 1.00 96.62 220 ASN A O 1
ATOM 1664 N N . PHE A 1 221 ? -5.462 -13.027 -8.181 1.00 95.94 221 PHE A N 1
ATOM 1665 C CA . PHE A 1 221 ? -4.381 -12.288 -8.846 1.00 95.94 221 PHE A CA 1
ATOM 1666 C C . PHE A 1 221 ? -4.126 -12.770 -10.277 1.00 95.94 221 PHE A C 1
ATOM 1668 O O . PHE A 1 221 ? -3.967 -11.945 -11.179 1.00 95.94 221 PHE A O 1
ATOM 1675 N N . ASN A 1 222 ? -4.172 -14.083 -10.513 1.00 93.69 222 ASN A N 1
ATOM 1676 C CA . ASN A 1 222 ? -3.964 -14.654 -11.846 1.00 93.69 222 ASN A CA 1
ATOM 1677 C C . ASN A 1 222 ? -5.055 -14.250 -12.844 1.00 93.69 222 ASN A C 1
ATOM 1679 O O . ASN A 1 222 ? -4.787 -14.135 -14.033 1.00 93.69 222 ASN A O 1
ATOM 1683 N N . GLU A 1 223 ? -6.285 -14.026 -12.404 1.00 93.38 223 GLU A N 1
ATOM 1684 C CA . GLU A 1 223 ? -7.354 -13.585 -13.304 1.00 93.38 223 GLU A CA 1
ATOM 1685 C C . GLU A 1 223 ? -7.343 -12.062 -13.458 1.00 93.38 223 GLU A C 1
ATOM 1687 O O . GLU A 1 223 ? -7.451 -11.519 -14.555 1.00 93.38 223 GLU A O 1
ATOM 1692 N N . SER A 1 224 ? -7.161 -11.358 -12.344 1.00 93.50 224 SER A N 1
ATOM 1693 C CA . SER A 1 224 ? -7.362 -9.914 -12.267 1.00 93.50 224 SER A CA 1
ATOM 1694 C C . SER A 1 224 ? -6.139 -9.097 -12.670 1.00 93.50 224 SER A C 1
ATOM 1696 O O . SER A 1 224 ? -6.297 -7.959 -13.114 1.00 93.50 224 SER A O 1
ATOM 1698 N N . CYS A 1 225 ? -4.936 -9.629 -12.471 1.00 93.94 225 CYS A N 1
ATOM 1699 C CA . CYS A 1 225 ? -3.675 -8.895 -12.594 1.00 93.94 225 CYS A CA 1
ATOM 1700 C C . CYS A 1 225 ? -2.625 -9.617 -13.442 1.00 93.94 225 CYS A C 1
ATOM 1702 O O . CYS A 1 225 ? -1.491 -9.140 -13.555 1.00 93.94 225 CYS A O 1
ATOM 1704 N N . SER A 1 226 ? -3.006 -10.708 -14.115 1.00 83.19 226 SER A N 1
ATOM 1705 C CA . SER A 1 226 ? -2.235 -11.225 -15.245 1.00 83.19 226 SER A CA 1
ATOM 1706 C C . SER A 1 226 ? -2.182 -10.171 -16.334 1.00 83.19 226 SER A C 1
ATOM 1708 O O . SER A 1 226 ? -3.104 -9.991 -17.126 1.00 83.19 226 SER A O 1
ATOM 1710 N N . SER A 1 227 ? -1.084 -9.433 -16.358 1.00 65.69 227 SER A N 1
ATOM 1711 C CA . SER A 1 227 ? -0.834 -8.470 -17.410 1.00 65.69 227 SER A CA 1
ATOM 1712 C C . SER A 1 227 ? -0.288 -9.229 -18.614 1.00 65.69 227 SER A C 1
ATOM 1714 O O . SER A 1 227 ? 0.808 -9.779 -18.535 1.00 65.69 227 SER A O 1
ATOM 1716 N N . GLY A 1 228 ? -0.963 -9.143 -19.762 1.00 51.56 228 GLY A N 1
ATOM 1717 C CA . GLY A 1 228 ? -0.344 -9.295 -21.088 1.00 51.56 228 GLY A CA 1
ATOM 1718 C C . GLY A 1 228 ? 0.647 -8.163 -21.411 1.00 51.56 228 GLY A C 1
ATOM 1719 O O . GLY A 1 228 ? 0.760 -7.748 -22.562 1.00 51.56 228 GLY A O 1
ATOM 1720 N N . GLY A 1 229 ? 1.322 -7.621 -20.389 1.00 50.25 229 GLY A N 1
ATOM 1721 C CA . GLY A 1 229 ? 2.449 -6.712 -20.555 1.00 50.25 229 GLY A CA 1
ATOM 1722 C C . GLY A 1 229 ? 3.575 -7.429 -21.302 1.00 50.25 229 GLY A C 1
ATOM 1723 O O . GLY A 1 229 ? 3.547 -8.659 -21.384 1.00 50.25 229 GLY A O 1
ATOM 1724 N N . PRO A 1 230 ? 4.544 -6.692 -21.875 1.00 44.00 230 PRO A N 1
ATOM 1725 C CA . PRO A 1 230 ? 5.594 -7.293 -22.684 1.00 44.00 230 PRO A CA 1
ATOM 1726 C C . PRO A 1 230 ? 6.186 -8.484 -21.938 1.00 44.00 230 PRO A C 1
ATOM 1728 O O . PRO A 1 230 ? 6.662 -8.343 -20.806 1.00 44.00 230 PRO A O 1
ATOM 1731 N N . THR A 1 231 ? 6.085 -9.655 -22.576 1.00 42.81 231 THR A N 1
ATOM 1732 C CA . THR A 1 231 ? 6.740 -10.897 -22.170 1.00 42.81 231 THR A CA 1
ATOM 1733 C C . THR A 1 231 ? 8.131 -10.523 -21.682 1.00 42.81 231 THR A C 1
ATOM 1735 O O . THR A 1 231 ? 8.779 -9.725 -22.369 1.00 42.81 231 THR A O 1
ATOM 1738 N N . PRO A 1 232 ? 8.581 -10.999 -20.505 1.00 45.22 232 PRO A N 1
ATOM 1739 C CA . PRO A 1 232 ? 9.876 -10.609 -19.975 1.00 45.22 232 PRO A CA 1
ATOM 1740 C C . PRO A 1 232 ? 10.908 -10.722 -21.091 1.00 45.22 232 PRO A C 1
ATOM 1742 O O . PRO A 1 232 ? 11.089 -11.803 -21.655 1.00 45.22 232 PRO A O 1
ATOM 1745 N N . SER A 1 233 ? 11.553 -9.600 -21.437 1.00 42.56 233 SER A N 1
ATOM 1746 C CA . SER A 1 233 ? 12.797 -9.695 -22.184 1.00 42.56 233 SER A CA 1
ATOM 1747 C C . SER A 1 233 ? 13.653 -10.696 -21.413 1.00 42.56 233 SER A C 1
ATOM 1749 O O . SER A 1 233 ? 13.747 -10.559 -20.184 1.00 42.56 233 SER A O 1
ATOM 1751 N N . PRO A 1 234 ? 14.212 -11.716 -22.087 1.00 45.41 234 PRO A N 1
ATOM 1752 C CA . PRO A 1 234 ? 15.130 -12.645 -21.455 1.00 45.41 234 PRO A CA 1
ATOM 1753 C C . PRO A 1 234 ? 16.128 -11.849 -20.610 1.00 45.41 234 PRO A C 1
ATOM 1755 O O . PRO A 1 234 ? 16.523 -10.760 -21.054 1.00 45.41 234 PRO A O 1
ATOM 1758 N N . PRO A 1 235 ? 16.501 -12.329 -19.406 1.00 47.16 235 PRO A N 1
ATOM 1759 C CA . PRO A 1 235 ? 17.519 -11.664 -18.610 1.00 47.16 235 PRO A CA 1
ATOM 1760 C C . PRO A 1 235 ? 18.678 -11.306 -19.534 1.00 47.16 235 PRO A C 1
ATOM 1762 O O . PRO A 1 235 ? 19.108 -12.149 -20.328 1.00 47.16 235 PRO A O 1
ATOM 1765 N N . ALA A 1 236 ? 19.100 -10.036 -19.506 1.00 47.53 236 ALA A N 1
ATOM 1766 C CA . ALA A 1 236 ? 20.214 -9.591 -20.327 1.00 47.53 236 ALA A CA 1
ATOM 1767 C C . ALA A 1 236 ? 21.353 -10.604 -20.134 1.00 47.53 236 ALA A C 1
ATOM 1769 O O . ALA A 1 236 ? 21.624 -10.959 -18.979 1.00 47.53 236 ALA A O 1
ATOM 1770 N N . PRO A 1 237 ? 21.964 -11.119 -21.220 1.00 48.31 237 PRO A N 1
ATOM 1771 C CA . PRO A 1 237 ? 23.071 -12.053 -21.103 1.00 48.31 237 PRO A CA 1
ATOM 1772 C C . PRO A 1 237 ? 24.066 -11.500 -20.083 1.00 48.31 237 PRO A C 1
ATOM 1774 O O . PRO A 1 237 ? 24.316 -10.289 -20.117 1.00 48.31 237 PRO A O 1
ATOM 1777 N N . PRO A 1 238 ? 24.590 -12.331 -19.164 1.00 45.75 238 PRO A N 1
ATOM 1778 C CA . PRO A 1 238 ? 25.524 -11.862 -18.155 1.00 45.75 238 PRO A CA 1
ATOM 1779 C C . PRO A 1 238 ? 26.615 -11.068 -18.860 1.00 45.75 238 PRO A C 1
ATOM 1781 O O . PRO A 1 238 ? 27.243 -11.578 -19.791 1.00 45.75 238 PRO A O 1
ATOM 1784 N N . THR A 1 239 ? 26.788 -9.805 -18.464 1.00 50.94 239 THR A N 1
ATOM 1785 C CA . THR A 1 239 ? 27.846 -8.953 -19.001 1.00 50.94 239 THR A CA 1
ATOM 1786 C C . THR A 1 239 ? 29.150 -9.744 -18.910 1.00 50.94 239 THR A C 1
ATOM 1788 O O . THR A 1 239 ? 29.531 -10.121 -17.795 1.00 50.94 239 THR A O 1
ATOM 1791 N N . PRO A 1 240 ? 29.821 -10.049 -20.037 1.00 43.72 240 PRO A N 1
ATOM 1792 C CA . PRO A 1 240 ? 31.069 -10.794 -20.002 1.00 43.72 240 PRO A CA 1
ATOM 1793 C C . PRO A 1 240 ? 32.071 -10.029 -19.132 1.00 43.72 240 PRO A C 1
ATOM 1795 O O . PRO A 1 240 ? 32.489 -8.931 -19.494 1.00 43.72 240 PRO A O 1
ATOM 1798 N N . GLY A 1 241 ? 32.393 -10.573 -17.955 1.00 57.25 241 GLY A N 1
ATOM 1799 C CA . GLY A 1 241 ? 33.328 -9.966 -17.002 1.00 57.25 241 GLY A CA 1
ATOM 1800 C C . GLY A 1 241 ? 32.772 -9.586 -15.624 1.00 57.25 241 GLY A C 1
ATOM 1801 O O . GLY A 1 241 ? 33.538 -9.076 -14.812 1.00 57.25 241 GLY A O 1
ATOM 1802 N N . ALA A 1 242 ? 31.496 -9.833 -15.307 1.00 68.94 242 ALA A N 1
ATOM 1803 C CA . ALA A 1 242 ? 31.044 -9.741 -13.913 1.00 68.94 242 ALA A CA 1
ATOM 1804 C C . ALA A 1 242 ? 31.652 -10.890 -13.078 1.00 68.94 242 ALA A C 1
ATOM 1806 O O . ALA A 1 242 ? 31.631 -12.039 -13.510 1.00 68.94 242 ALA A O 1
ATOM 1807 N N . SER A 1 243 ? 32.197 -10.591 -11.896 1.00 85.88 243 SER A N 1
ATOM 1808 C CA . SER A 1 243 ? 32.759 -11.570 -10.949 1.00 85.88 243 SER A CA 1
ATOM 1809 C C . SER A 1 243 ? 32.137 -11.394 -9.564 1.00 85.88 243 SER A C 1
ATOM 1811 O O . SER A 1 243 ? 31.858 -10.257 -9.182 1.00 85.88 243 SER A O 1
ATOM 1813 N N . CYS A 1 244 ? 31.984 -12.462 -8.779 1.00 88.62 244 CYS A N 1
ATOM 1814 C CA . CYS A 1 244 ? 31.699 -12.313 -7.350 1.00 88.62 244 CYS A CA 1
ATOM 1815 C C . CYS A 1 244 ? 32.983 -11.925 -6.604 1.00 88.62 244 CYS A C 1
ATOM 1817 O O . CYS A 1 244 ? 34.055 -12.473 -6.860 1.00 88.62 244 CYS A O 1
ATOM 1819 N N . GLN A 1 245 ? 32.865 -10.966 -5.689 1.00 89.69 245 GLN A N 1
ATOM 1820 C CA . GLN A 1 245 ? 33.928 -10.548 -4.775 1.00 89.69 245 GLN A CA 1
ATOM 1821 C C . GLN A 1 245 ? 33.450 -10.760 -3.340 1.00 89.69 245 GLN A C 1
ATOM 1823 O O . GLN A 1 245 ? 32.252 -10.657 -3.076 1.00 89.69 245 GLN A O 1
ATOM 1828 N N . ALA A 1 246 ? 34.382 -11.023 -2.422 1.00 84.81 246 ALA A N 1
ATOM 1829 C CA . ALA A 1 246 ? 34.057 -11.315 -1.032 1.00 84.81 246 ALA A CA 1
ATOM 1830 C C . ALA A 1 246 ? 33.200 -10.222 -0.388 1.00 84.81 246 ALA A C 1
ATOM 1832 O O . ALA A 1 246 ? 33.589 -9.056 -0.344 1.00 84.81 246 ALA A O 1
ATOM 1833 N N . GLY A 1 247 ? 32.018 -10.617 0.093 1.00 74.81 247 GLY A N 1
ATOM 1834 C CA . GLY A 1 247 ? 31.059 -9.719 0.740 1.00 74.81 247 GLY A CA 1
ATOM 1835 C C . GLY A 1 247 ? 30.307 -8.771 -0.202 1.00 74.81 247 GLY A C 1
ATOM 1836 O O . GLY A 1 247 ? 29.522 -7.955 0.278 1.00 74.81 247 GLY A O 1
ATOM 1837 N N . LEU A 1 248 ? 30.503 -8.864 -1.523 1.00 79.12 248 LEU A N 1
ATOM 1838 C CA . LEU A 1 248 ? 29.779 -8.061 -2.510 1.00 79.12 248 LEU A CA 1
ATOM 1839 C C . LEU A 1 248 ? 28.729 -8.890 -3.255 1.00 79.12 248 LEU A C 1
ATOM 1841 O O . LEU A 1 248 ? 28.880 -10.087 -3.496 1.00 79.12 248 LEU A O 1
ATOM 1845 N N . ARG A 1 249 ? 27.649 -8.219 -3.663 1.00 82.31 249 ARG A N 1
ATOM 1846 C CA . ARG A 1 249 ? 26.585 -8.811 -4.482 1.00 82.31 249 ARG A CA 1
ATOM 1847 C C . ARG A 1 249 ? 27.118 -9.119 -5.891 1.00 82.31 249 ARG A C 1
ATOM 1849 O O . ARG A 1 249 ? 27.621 -8.219 -6.559 1.00 82.31 249 ARG A O 1
ATOM 1856 N N . GLY A 1 250 ? 26.989 -10.371 -6.339 1.00 89.00 250 GLY A N 1
ATOM 1857 C CA . GLY A 1 250 ? 27.355 -10.804 -7.692 1.00 89.00 250 GLY A CA 1
ATOM 1858 C C . GLY A 1 250 ? 26.310 -10.449 -8.764 1.00 89.00 250 GLY A C 1
ATOM 1859 O O . GLY A 1 250 ? 25.334 -9.754 -8.472 1.00 89.00 250 GLY A O 1
ATOM 1860 N N . PRO A 1 251 ? 26.485 -10.911 -10.017 1.00 89.50 251 PRO A N 1
ATOM 1861 C CA . PRO A 1 251 ? 25.494 -10.725 -11.081 1.00 89.50 251 PRO A CA 1
ATOM 1862 C C . PRO A 1 251 ? 24.179 -11.455 -10.782 1.00 89.50 251 PRO A C 1
ATOM 1864 O O . PRO A 1 251 ? 24.119 -12.315 -9.910 1.00 89.50 251 PRO A O 1
ATOM 1867 N N . THR A 1 252 ? 23.110 -11.113 -11.500 1.00 87.25 252 THR A N 1
ATOM 1868 C CA . THR A 1 252 ? 21.785 -11.718 -11.296 1.00 87.25 252 THR A CA 1
ATOM 1869 C C . THR A 1 252 ? 21.763 -13.204 -11.658 1.00 87.25 252 THR A C 1
ATOM 1871 O O . THR A 1 252 ? 22.353 -13.592 -12.664 1.00 87.25 252 THR A O 1
ATOM 1874 N N . CYS A 1 253 ? 21.025 -14.010 -10.897 1.00 89.81 253 CYS A N 1
ATOM 1875 C CA . CYS A 1 253 ? 20.812 -15.439 -11.146 1.00 89.81 253 CYS A CA 1
ATOM 1876 C C . CYS A 1 253 ? 19.390 -15.862 -10.768 1.00 89.81 253 CYS A C 1
ATOM 1878 O O . CYS A 1 253 ? 18.739 -15.227 -9.938 1.00 89.81 253 CYS A O 1
ATOM 1880 N N . GLN A 1 254 ? 18.932 -16.962 -11.358 1.00 85.50 254 GLN A N 1
ATOM 1881 C CA . GLN A 1 254 ? 17.728 -17.693 -10.959 1.00 85.50 254 GLN A CA 1
ATOM 1882 C C . GLN A 1 254 ? 18.081 -19.034 -10.309 1.00 85.50 254 GLN A C 1
ATOM 1884 O O . GLN A 1 254 ? 17.406 -19.471 -9.381 1.00 85.50 254 GLN A O 1
ATOM 1889 N N . THR A 1 255 ? 19.146 -19.681 -10.782 1.00 88.88 255 THR A N 1
ATOM 1890 C CA . THR A 1 255 ? 19.613 -20.987 -10.311 1.00 88.88 255 THR A CA 1
ATOM 1891 C C . THR A 1 255 ? 21.132 -21.006 -10.174 1.00 88.88 255 THR A C 1
ATOM 1893 O O . THR A 1 255 ? 21.835 -20.163 -10.732 1.00 88.88 255 THR A O 1
ATOM 1896 N N . ASP A 1 256 ? 21.670 -22.004 -9.474 1.00 90.00 256 ASP A N 1
ATOM 1897 C CA . ASP A 1 256 ? 23.123 -22.181 -9.334 1.00 90.00 256 ASP A CA 1
ATOM 1898 C C . ASP A 1 256 ? 23.839 -22.366 -10.678 1.00 90.00 256 ASP A C 1
ATOM 1900 O O . ASP A 1 256 ? 25.009 -22.001 -10.819 1.00 90.00 256 ASP A O 1
ATOM 1904 N N . ALA A 1 257 ? 23.134 -22.878 -11.692 1.00 91.62 257 ALA A N 1
ATOM 1905 C CA . ALA A 1 257 ? 23.678 -23.048 -13.034 1.00 91.62 257 ALA A CA 1
ATOM 1906 C C . ALA A 1 257 ? 24.085 -21.710 -13.675 1.00 91.62 257 ALA A C 1
ATOM 1908 O O . ALA A 1 257 ? 25.068 -21.673 -14.419 1.00 91.62 257 ALA A O 1
ATOM 1909 N N . ASP A 1 258 ? 23.401 -20.615 -13.330 1.00 88.44 258 ASP A N 1
ATOM 1910 C CA . ASP A 1 258 ? 23.676 -19.278 -13.870 1.00 88.44 258 ASP A CA 1
ATOM 1911 C C . ASP A 1 258 ? 25.020 -18.720 -13.376 1.00 88.44 258 ASP A C 1
ATOM 1913 O O . ASP A 1 258 ? 25.641 -17.893 -14.043 1.00 88.44 258 ASP A O 1
ATOM 1917 N N . CYS A 1 259 ? 25.507 -19.204 -12.229 1.00 91.19 259 CYS A N 1
ATOM 1918 C CA . CYS A 1 259 ? 26.735 -18.728 -11.593 1.00 91.19 259 CYS A CA 1
ATOM 1919 C C . CYS A 1 259 ? 27.975 -19.564 -11.953 1.00 91.19 259 CYS A C 1
ATOM 1921 O O . CYS A 1 259 ? 29.095 -19.137 -11.686 1.00 91.19 259 CYS A O 1
ATOM 1923 N N . LYS A 1 260 ? 27.804 -20.731 -12.593 1.00 88.69 260 LYS A N 1
ATOM 1924 C CA . LYS A 1 260 ? 28.871 -21.729 -12.815 1.00 88.69 260 LYS A CA 1
ATOM 1925 C C . LYS A 1 260 ? 30.066 -21.218 -13.633 1.00 88.69 260 LYS A C 1
ATOM 1927 O O . LYS A 1 260 ? 31.179 -21.697 -13.447 1.00 88.69 260 LYS A O 1
ATOM 1932 N N . ASN A 1 261 ? 29.836 -20.261 -14.532 1.00 84.44 261 ASN A N 1
ATOM 1933 C CA . ASN A 1 261 ? 30.872 -19.672 -15.393 1.00 84.44 261 ASN A CA 1
ATOM 1934 C C . ASN A 1 261 ? 31.212 -18.224 -15.010 1.00 84.44 261 ASN A C 1
ATOM 1936 O O . ASN A 1 261 ? 31.872 -17.517 -15.772 1.00 84.44 261 ASN A O 1
ATOM 1940 N N . VAL A 1 262 ? 30.743 -17.767 -13.850 1.00 87.88 262 VAL A N 1
ATOM 1941 C CA . VAL A 1 262 ? 30.992 -16.416 -13.355 1.00 87.88 262 VAL A CA 1
ATOM 1942 C C . VAL A 1 262 ? 32.171 -16.477 -12.392 1.00 87.88 262 VAL A C 1
ATOM 1944 O O . VAL A 1 262 ? 32.117 -17.158 -11.369 1.00 87.88 262 VAL A O 1
ATOM 1947 N N . ALA A 1 263 ? 33.258 -15.780 -12.723 1.00 91.94 263 ALA A N 1
ATOM 1948 C CA . ALA A 1 263 ? 34.482 -15.820 -11.929 1.00 91.94 263 ALA A CA 1
ATOM 1949 C C . ALA A 1 263 ? 34.204 -15.455 -10.457 1.00 91.94 263 ALA A C 1
ATOM 1951 O O . ALA A 1 263 ? 33.572 -14.441 -10.170 1.00 91.94 263 ALA A O 1
ATOM 1952 N N . GLY A 1 264 ? 34.664 -16.293 -9.526 1.00 92.56 264 GLY A N 1
ATOM 1953 C CA . GLY A 1 264 ? 34.501 -16.082 -8.083 1.00 92.56 264 GLY A CA 1
ATOM 1954 C C . GLY A 1 264 ? 33.115 -16.407 -7.515 1.00 92.56 264 GLY A C 1
ATOM 1955 O O . GLY A 1 264 ? 32.954 -16.367 -6.300 1.00 92.56 264 GLY A O 1
ATOM 1956 N N . CYS A 1 265 ? 32.115 -16.731 -8.339 1.00 93.38 265 CYS A N 1
ATOM 1957 C CA . CYS A 1 265 ? 30.794 -17.118 -7.849 1.00 93.38 265 CYS A CA 1
ATOM 1958 C C . CYS A 1 265 ? 30.703 -18.632 -7.649 1.00 93.38 265 CYS A C 1
ATOM 1960 O O . CYS A 1 265 ? 31.202 -19.403 -8.466 1.00 93.38 265 CYS A O 1
ATOM 1962 N N . VAL A 1 266 ? 30.027 -19.061 -6.584 1.00 93.06 266 VAL A N 1
ATOM 1963 C CA . VAL A 1 266 ? 29.859 -20.485 -6.254 1.00 93.06 266 VAL A CA 1
ATOM 1964 C C . VAL A 1 266 ? 28.430 -20.978 -6.464 1.00 93.06 266 VAL A C 1
ATOM 1966 O O . VAL A 1 266 ? 28.241 -22.149 -6.780 1.00 93.06 266 VAL A O 1
ATOM 1969 N N . ARG A 1 267 ? 27.426 -20.106 -6.307 1.00 92.88 267 ARG A N 1
ATOM 1970 C CA . ARG A 1 267 ? 26.001 -20.459 -6.409 1.00 92.88 267 ARG A CA 1
ATOM 1971 C C . ARG A 1 267 ? 25.108 -19.225 -6.517 1.00 92.88 267 ARG A C 1
ATOM 1973 O O . ARG A 1 267 ? 25.574 -18.099 -6.316 1.00 92.88 267 ARG A O 1
ATOM 1980 N N . CYS A 1 268 ? 23.818 -19.446 -6.745 1.00 93.38 268 CYS A N 1
ATOM 1981 C CA . CYS A 1 268 ? 22.805 -18.418 -6.587 1.00 93.38 268 CYS A CA 1
ATOM 1982 C C . CYS A 1 268 ? 22.448 -18.273 -5.102 1.00 93.38 268 CYS A C 1
ATOM 1984 O O . CYS A 1 268 ? 22.148 -19.246 -4.410 1.00 93.38 268 CYS A O 1
ATOM 1986 N N . ALA A 1 269 ? 22.476 -17.051 -4.570 1.00 88.62 269 ALA A N 1
ATOM 1987 C CA . ALA A 1 269 ? 22.204 -16.805 -3.152 1.00 88.62 269 ALA A CA 1
ATOM 1988 C C . ALA A 1 269 ? 20.712 -16.917 -2.785 1.00 88.62 269 ALA A C 1
ATOM 1990 O O . ALA A 1 269 ? 20.344 -16.583 -1.664 1.00 88.62 269 ALA A O 1
ATOM 1991 N N . HIS A 1 270 ? 19.849 -17.307 -3.733 1.00 83.81 270 HIS A N 1
ATOM 1992 C CA . HIS A 1 270 ? 18.380 -17.227 -3.666 1.00 83.81 270 HIS A CA 1
ATOM 1993 C C . HIS A 1 270 ? 17.812 -15.812 -3.442 1.00 83.81 270 HIS A C 1
ATOM 1995 O O . HIS A 1 270 ? 16.603 -15.627 -3.434 1.00 83.81 270 HIS A O 1
ATOM 2001 N N . SER A 1 271 ? 18.668 -14.791 -3.364 1.00 85.56 271 SER A N 1
ATOM 2002 C CA . SER A 1 271 ? 18.303 -13.369 -3.373 1.00 85.56 271 SER A CA 1
ATOM 2003 C C . SER A 1 271 ? 18.140 -12.792 -4.786 1.00 85.56 271 SER A C 1
ATOM 2005 O O . SER A 1 271 ? 17.977 -11.584 -4.947 1.00 85.56 271 SER A O 1
ATOM 2007 N N . GLY A 1 272 ? 18.247 -13.638 -5.817 1.00 87.38 272 GLY A N 1
ATOM 2008 C CA . GLY A 1 272 ? 18.301 -13.234 -7.223 1.00 87.38 272 GLY A CA 1
ATOM 2009 C C . GLY A 1 272 ? 19.698 -12.845 -7.720 1.00 87.38 272 GLY A C 1
ATOM 2010 O O . GLY A 1 272 ? 19.816 -12.343 -8.836 1.00 87.38 272 GLY A O 1
ATOM 2011 N N . TYR A 1 273 ? 20.754 -13.058 -6.922 1.00 92.81 273 TYR A N 1
ATOM 2012 C CA . TYR A 1 273 ? 22.141 -12.721 -7.270 1.00 92.81 273 TYR A CA 1
ATOM 2013 C C . TYR A 1 273 ? 23.128 -13.827 -6.893 1.00 92.81 273 TYR A C 1
ATOM 2015 O O . TYR A 1 273 ? 22.964 -14.509 -5.879 1.00 92.81 273 TYR A O 1
ATOM 2023 N N . CYS A 1 274 ? 24.161 -14.003 -7.717 1.00 93.81 274 CYS A N 1
ATOM 2024 C CA . CYS A 1 274 ? 25.258 -14.914 -7.446 1.00 93.81 274 CYS A CA 1
ATOM 2025 C C . CYS A 1 274 ? 26.038 -14.452 -6.211 1.00 93.81 274 CYS A C 1
ATOM 2027 O O . CYS A 1 274 ? 26.119 -13.258 -5.907 1.00 93.81 274 CYS A O 1
ATOM 2029 N N . THR A 1 275 ? 26.640 -15.407 -5.514 1.00 92.06 275 THR A N 1
ATOM 2030 C CA . THR A 1 275 ? 27.480 -15.159 -4.339 1.00 92.06 275 THR A CA 1
ATOM 2031 C C . THR A 1 275 ? 28.754 -15.991 -4.400 1.00 92.06 275 THR A C 1
ATOM 2033 O O . THR A 1 275 ? 28.796 -17.017 -5.081 1.00 92.06 275 THR A O 1
ATOM 2036 N N . ASP A 1 276 ? 29.786 -15.545 -3.688 1.00 93.12 276 ASP A N 1
ATOM 2037 C CA . ASP A 1 276 ? 31.005 -16.301 -3.400 1.00 93.12 276 ASP A CA 1
ATOM 2038 C C . ASP A 1 276 ? 30.858 -17.213 -2.162 1.00 93.12 276 ASP A C 1
ATOM 2040 O O . ASP A 1 276 ? 31.744 -18.014 -1.872 1.00 93.12 276 ASP A O 1
ATOM 2044 N N . GLN A 1 277 ? 29.734 -17.122 -1.439 1.00 90.38 277 GLN A N 1
ATOM 2045 C CA . GLN A 1 277 ? 29.492 -17.873 -0.208 1.00 90.38 277 GLN A CA 1
ATOM 2046 C C . GLN A 1 277 ? 28.910 -19.273 -0.486 1.00 90.38 277 GLN A C 1
ATOM 2048 O O . GLN A 1 277 ? 27.860 -19.387 -1.137 1.00 90.38 277 GLN A O 1
ATOM 2053 N N . PRO A 1 278 ? 29.517 -20.358 0.037 1.00 87.12 278 PRO A N 1
ATOM 2054 C CA . PRO A 1 278 ? 28.964 -21.705 -0.091 1.00 87.12 278 PRO A CA 1
ATOM 2055 C C . PRO A 1 278 ? 27.628 -21.843 0.660 1.00 87.12 278 PRO A C 1
ATOM 2057 O O . PRO A 1 278 ? 27.184 -20.942 1.375 1.00 87.12 278 PRO A O 1
ATOM 2060 N N . ILE A 1 279 ? 26.935 -22.968 0.472 1.00 81.19 279 ILE A N 1
ATOM 2061 C CA . ILE A 1 279 ? 25.789 -23.307 1.324 1.00 81.19 279 ILE A CA 1
ATOM 2062 C C . ILE A 1 279 ? 26.349 -23.586 2.719 1.00 81.19 279 ILE A C 1
ATOM 2064 O O . ILE A 1 279 ? 27.121 -24.530 2.891 1.00 81.19 279 ILE A O 1
ATOM 2068 N N . SER A 1 280 ? 25.976 -22.771 3.707 1.00 74.38 280 SER A N 1
ATOM 2069 C CA . SER A 1 280 ? 26.220 -23.096 5.109 1.00 74.38 280 SER A CA 1
ATOM 2070 C C . SER A 1 280 ? 25.391 -24.328 5.444 1.00 74.38 280 SER A C 1
ATOM 2072 O O . SER A 1 280 ? 24.191 -24.229 5.691 1.00 74.38 280 SER A O 1
ATOM 2074 N N . VAL A 1 281 ? 26.013 -25.504 5.393 1.00 54.62 281 VAL A N 1
ATOM 2075 C CA . VAL A 1 281 ? 25.415 -26.710 5.954 1.00 54.62 281 VAL A CA 1
ATOM 2076 C C . VAL A 1 281 ? 25.471 -26.507 7.460 1.00 54.62 281 VAL A C 1
ATOM 2078 O O . VAL A 1 281 ? 26.544 -26.568 8.056 1.00 54.62 281 VAL A O 1
ATOM 2081 N N . VAL A 1 282 ? 24.337 -26.151 8.058 1.00 50.19 282 VAL A N 1
ATOM 2082 C CA . VAL A 1 282 ? 24.193 -26.206 9.512 1.00 50.19 282 VAL A CA 1
ATOM 2083 C C . VAL A 1 282 ? 24.315 -27.686 9.868 1.00 50.19 282 VAL A C 1
ATOM 2085 O O . VAL A 1 282 ? 23.459 -28.477 9.474 1.00 50.19 282 VAL A O 1
ATOM 2088 N N . VAL A 1 283 ? 25.440 -28.057 10.484 1.00 41.12 283 VAL A N 1
ATOM 2089 C CA . VAL A 1 283 ? 25.686 -29.402 11.023 1.00 41.12 283 VAL A CA 1
ATOM 2090 C C . VAL A 1 283 ? 25.104 -29.480 12.422 1.00 41.12 283 VAL A C 1
ATOM 2092 O O . VAL A 1 283 ? 25.355 -28.528 13.195 1.00 41.12 283 VAL A O 1
#